Protein AF-A0A0A9GXF5-F1 (afdb_monomer)

pLDDT: mean 78.78, std 16.88, range [37.16, 97.0]

InterPro domains:
  IPR011990 Tetratricopeptide-like helical domain superfamily [G3DSA:1.25.40.10] (24-173)

Secondary structure (DSSP, 8-state):
---GGGS-S-----GGG--S-EEEETTEEEE-HHHHHHHHHHHHHTT-HHHHHHHHHHHHHTT-TT--HHHHHHHHHHTT-HHHHHHHHHHHHHTT----HHHHHHHHHHHHHTT-HHHHHHHHHHHHHHHHH-TT----S--SHHHHHHHHTS-------HHHHHHHHHHHH--HHHHHHHHHHHHHHHHHHTT-HHHHHHHHHHHHHTTPPP-HHHHHHHHH-

Organism: Arundo donax (NCBI:txid35708)

Sequence (225 aa):
MFDPGKVDRGFVLDTKSQFGLVVLTDRNLLHTEKALAKLIIGCVKARNMHTLSIFFIKLCKEDLNGISPLEVIDVCIQMGWLHAAHDILDDLESAGMPVSISSYISLLRAYEKQSKTEEFNGLLQQIQKIASTMDDIHTNSSFTINNIANIVTDERSLNNSTLVAALVEEIGHYNPGDHLTLEFNNSILFFSKAKMMEDALCTCKRMGEQNIRLTSHTFGHILCG

Nearest PDB structures (foldseek):
  4ozs-assembly1_A  TM=4.330E-01  e=8.000E-04  synthetic construct
  8rdj-assembly1_G  TM=3.417E-01  e=2.328E-02  Sinapis alba
  8w9z-assembly1_E  TM=3.698E-01  e=3.462E-02  Nicotiana tabacum
  7a8p-assembly1_A  TM=4.662E-01  e=6.137E-01  Homo sapiens
  4boc-assembly1_A-2  TM=4.192E-01  e=4.558E-01  Homo sapiens

Solvent-accessible surface area (backbone atoms only — not comparable to full-atom values): 13218 Å² total; per-residue (Å²): 135,90,63,80,87,73,59,65,92,71,77,70,75,66,73,87,74,60,86,60,36,63,46,83,53,99,94,40,84,40,78,29,51,54,35,53,25,52,51,51,51,50,25,62,76,68,72,38,39,65,64,54,35,52,50,44,55,48,33,64,73,67,70,52,83,85,76,59,68,64,59,54,34,54,46,26,46,74,71,65,38,50,68,55,27,48,50,36,51,53,50,36,52,75,68,71,46,93,72,61,69,66,58,57,52,54,50,42,46,50,26,55,79,67,70,35,63,68,63,30,53,52,52,53,52,50,52,53,52,55,61,72,69,45,89,81,62,76,79,73,78,65,86,43,72,72,43,53,61,59,52,65,70,63,81,73,77,80,74,90,44,71,49,55,56,30,34,59,54,48,57,75,68,62,52,69,67,60,54,52,51,49,51,49,41,52,52,27,34,51,25,16,62,68,70,36,53,68,62,20,51,52,45,53,50,52,36,47,75,69,74,40,78,86,47,75,66,46,56,47,23,67,76,72,60

Radius of gyration: 22.33 Å; Cα contacts (8 Å, |Δi|>4): 179; chains: 1; bounding box: 54×45×57 Å

Structure (mmCIF, N/CA/C/O backbone):
data_AF-A0A0A9GXF5-F1
#
_entry.id   AF-A0A0A9GXF5-F1
#
loop_
_atom_site.group_PDB
_atom_site.id
_atom_site.type_symbol
_atom_site.label_atom_id
_atom_site.label_alt_id
_atom_site.label_comp_id
_atom_site.label_asym_id
_atom_site.label_entity_id
_atom_site.label_seq_id
_atom_site.pdbx_PDB_ins_code
_atom_site.Cartn_x
_atom_site.Cartn_y
_atom_site.Cartn_z
_atom_site.occupancy
_atom_site.B_iso_or_equiv
_atom_site.auth_seq_id
_atom_site.auth_comp_id
_atom_site.auth_asym_id
_atom_site.auth_atom_id
_atom_site.pdbx_PDB_model_num
ATOM 1 N N . MET A 1 1 ? 28.321 7.653 -24.485 1.00 37.16 1 MET A N 1
ATOM 2 C CA . MET A 1 1 ? 28.481 8.595 -23.359 1.00 37.16 1 MET A CA 1
ATOM 3 C C . MET A 1 1 ? 27.392 9.647 -23.496 1.00 37.16 1 MET A C 1
ATOM 5 O O . MET A 1 1 ? 27.427 10.404 -24.457 1.00 37.16 1 MET A O 1
ATOM 9 N N . PHE A 1 2 ? 26.362 9.585 -22.648 1.00 37.94 2 PHE A N 1
ATOM 10 C CA . PHE A 1 2 ? 25.262 10.557 -22.644 1.00 37.94 2 PHE A CA 1
ATOM 11 C C . PHE A 1 2 ? 25.796 11.902 -22.135 1.00 37.94 2 PHE A C 1
ATOM 13 O O . PHE A 1 2 ? 26.448 11.935 -21.096 1.00 37.94 2 PHE A O 1
ATOM 20 N N . ASP A 1 3 ? 25.555 12.977 -22.885 1.00 40.22 3 ASP A N 1
ATOM 21 C CA . ASP A 1 3 ? 25.924 14.354 -22.537 1.00 40.22 3 ASP A CA 1
ATOM 22 C C . ASP A 1 3 ? 24.674 15.066 -21.986 1.00 40.22 3 ASP A C 1
ATOM 24 O O . ASP A 1 3 ? 23.785 15.422 -22.768 1.00 40.22 3 ASP A O 1
ATOM 28 N N . PRO A 1 4 ? 24.558 15.255 -20.657 1.00 46.78 4 PRO A N 1
ATOM 29 C CA . PRO A 1 4 ? 23.378 15.858 -20.038 1.00 46.78 4 PRO A CA 1
ATOM 30 C C . PRO A 1 4 ? 23.170 17.325 -20.442 1.00 46.78 4 PRO A C 1
ATOM 32 O O . PRO A 1 4 ? 22.071 17.847 -20.280 1.00 46.78 4 PRO A O 1
ATOM 35 N N . GLY A 1 5 ? 24.199 17.994 -20.978 1.00 48.78 5 GLY A N 1
ATOM 36 C CA . GLY A 1 5 ? 24.136 19.391 -21.415 1.00 48.78 5 GLY A CA 1
ATOM 37 C C . GLY A 1 5 ? 23.487 19.596 -22.786 1.00 48.78 5 GLY A C 1
ATOM 38 O O . GLY A 1 5 ? 23.215 20.734 -23.162 1.00 48.78 5 GLY A O 1
ATOM 39 N N . LYS A 1 6 ? 23.227 18.512 -23.531 1.00 46.94 6 LYS A N 1
ATOM 40 C CA . LYS A 1 6 ? 22.592 18.534 -24.864 1.00 46.94 6 LYS A CA 1
ATOM 41 C C . LYS A 1 6 ? 21.131 18.105 -24.860 1.00 46.94 6 LYS A C 1
ATOM 43 O O . LYS A 1 6 ? 20.525 17.981 -25.922 1.00 46.94 6 LYS A O 1
ATOM 48 N N . VAL A 1 7 ? 20.570 17.860 -23.682 1.00 48.34 7 VAL A N 1
ATOM 49 C CA . VAL A 1 7 ? 19.156 17.541 -23.552 1.00 48.34 7 VAL A CA 1
ATOM 50 C C . VAL A 1 7 ? 18.386 18.851 -23.651 1.00 48.34 7 VAL A C 1
ATOM 52 O O . VAL A 1 7 ? 18.544 19.737 -22.811 1.00 48.34 7 VAL A O 1
ATOM 55 N N . ASP A 1 8 ? 17.624 18.995 -24.734 1.00 41.72 8 ASP A N 1
ATOM 56 C CA . ASP A 1 8 ? 16.787 20.162 -24.980 1.00 41.72 8 ASP A CA 1
ATOM 57 C C . ASP A 1 8 ? 15.915 20.429 -23.743 1.00 41.72 8 ASP A C 1
ATOM 59 O O . ASP A 1 8 ? 15.223 19.539 -23.243 1.00 41.72 8 ASP A O 1
ATOM 63 N N . ARG A 1 9 ? 15.973 21.656 -23.211 1.00 45.03 9 ARG A N 1
ATOM 64 C CA . ARG A 1 9 ? 15.181 22.065 -22.036 1.00 45.03 9 ARG A CA 1
ATOM 65 C C . ARG A 1 9 ? 13.677 22.064 -22.325 1.00 45.03 9 ARG A C 1
ATOM 67 O O . ARG A 1 9 ? 12.885 22.245 -21.405 1.00 45.03 9 ARG A O 1
ATOM 74 N N . GLY A 1 10 ? 13.288 21.833 -23.576 1.00 40.16 10 GLY A N 1
ATOM 75 C CA . GLY A 1 10 ? 11.950 21.427 -23.969 1.00 40.16 10 GLY A CA 1
ATOM 76 C C . GLY A 1 10 ? 11.823 19.909 -24.088 1.00 40.16 10 GLY A C 1
ATOM 77 O O . GLY A 1 10 ? 11.640 19.403 -25.191 1.00 40.16 10 GLY A O 1
ATOM 78 N N . PHE A 1 11 ? 11.813 19.172 -22.972 1.00 42.22 11 PHE A N 1
ATOM 79 C CA . PHE A 1 11 ? 11.055 17.916 -22.961 1.00 42.22 11 PHE A CA 1
ATOM 80 C C . PHE A 1 11 ? 9.574 18.282 -23.100 1.00 42.22 11 PHE A C 1
ATOM 82 O O . PHE A 1 11 ? 8.846 18.431 -22.120 1.00 42.22 11 PHE A O 1
ATOM 89 N N . VAL A 1 12 ? 9.129 18.482 -24.338 1.00 46.25 12 VAL A N 1
ATOM 90 C CA . VAL A 1 12 ? 7.710 18.462 -24.665 1.00 46.25 12 VAL A CA 1
ATOM 91 C C . VAL A 1 12 ? 7.300 17.006 -24.512 1.00 46.25 12 VAL A C 1
ATOM 93 O O . VAL A 1 12 ? 7.627 16.172 -25.354 1.00 46.25 12 VAL A O 1
ATOM 96 N N . LEU A 1 13 ? 6.668 16.680 -23.383 1.00 46.53 13 LEU A N 1
ATOM 97 C CA . LEU A 1 13 ? 6.011 15.392 -23.195 1.00 46.53 13 LEU A CA 1
ATOM 98 C C . LEU A 1 13 ? 5.070 15.192 -24.385 1.00 46.53 13 LEU A C 1
ATOM 100 O O . LEU A 1 13 ? 4.110 15.947 -24.538 1.00 46.53 13 LEU A O 1
ATOM 104 N N . ASP A 1 14 ? 5.366 14.215 -25.243 1.00 42.50 14 ASP A N 1
ATOM 105 C CA . ASP A 1 14 ? 4.450 13.806 -26.301 1.00 42.50 14 ASP A CA 1
ATOM 106 C C . ASP A 1 14 ? 3.167 13.304 -25.630 1.00 42.50 14 ASP A C 1
ATOM 108 O O . ASP A 1 14 ? 3.104 12.213 -25.057 1.00 42.50 14 ASP A O 1
ATOM 112 N N . THR A 1 15 ? 2.139 14.149 -25.637 1.00 47.97 15 THR A N 1
ATOM 113 C CA . THR A 1 15 ? 0.858 13.907 -24.971 1.00 47.97 15 THR A CA 1
ATOM 114 C C . THR A 1 15 ? 0.068 12.768 -25.617 1.00 47.97 15 THR A C 1
ATOM 116 O O . THR A 1 15 ? -0.964 12.365 -25.087 1.00 47.97 15 THR A O 1
ATOM 119 N N . LYS A 1 16 ? 0.542 12.203 -26.735 1.00 41.47 16 LYS A N 1
ATOM 120 C CA . LYS A 1 16 ? -0.121 11.091 -27.426 1.00 41.47 16 LYS A CA 1
ATOM 121 C C . LYS A 1 16 ? 0.162 9.714 -26.832 1.00 41.47 16 LYS A C 1
ATOM 123 O O . LYS A 1 16 ? -0.616 8.801 -27.087 1.00 41.47 16 LYS A O 1
ATOM 128 N N . SER A 1 17 ? 1.190 9.565 -25.996 1.00 46.88 17 SER A N 1
ATOM 129 C CA . SER A 1 17 ? 1.393 8.364 -25.169 1.00 46.88 17 SER A CA 1
ATOM 130 C C . SER A 1 17 ? 1.171 8.693 -23.690 1.00 46.88 17 SER A C 1
ATOM 132 O O . SER A 1 17 ? 2.012 8.429 -22.830 1.00 46.88 17 SER A O 1
ATOM 134 N N . GLN A 1 18 ? 0.044 9.332 -23.377 1.00 52.16 18 GLN A N 1
ATOM 135 C CA . GLN A 1 18 ? -0.331 9.639 -22.002 1.00 52.16 18 GLN A CA 1
ATOM 136 C C . GLN A 1 18 ? -0.718 8.351 -21.269 1.00 52.16 18 GLN A C 1
ATOM 138 O O . GLN A 1 18 ? -1.815 7.832 -21.438 1.00 52.16 18 GLN A O 1
ATOM 143 N N . PHE A 1 19 ? 0.127 7.899 -20.338 1.00 60.44 19 PHE A N 1
ATOM 144 C CA . PHE A 1 19 ? -0.271 6.926 -19.309 1.00 60.44 19 PHE A CA 1
ATOM 145 C C . PHE A 1 19 ? -1.427 7.433 -18.416 1.00 60.44 19 PHE A C 1
ATOM 147 O O . PHE A 1 19 ? -1.878 6.713 -17.525 1.00 60.44 19 PHE A O 1
ATOM 154 N N . GLY A 1 20 ? -1.894 8.672 -18.633 1.00 76.19 20 GLY A N 1
ATOM 155 C CA . GLY A 1 20 ? -3.025 9.280 -17.939 1.00 76.19 20 GLY A CA 1
ATOM 156 C C . GLY A 1 20 ? -2.768 9.491 -16.455 1.00 76.19 20 GLY A C 1
ATOM 157 O O . GLY A 1 20 ? -3.718 9.581 -15.699 1.00 76.19 20 GLY A O 1
ATOM 158 N N . LEU A 1 21 ? -1.499 9.502 -16.031 1.00 84.25 21 LEU A N 1
ATOM 159 C CA . LEU A 1 21 ? -1.123 9.550 -14.617 1.00 84.25 21 LEU A CA 1
ATOM 160 C C . LEU A 1 21 ? -1.100 10.974 -14.068 1.00 84.25 21 LEU A C 1
ATOM 162 O O . LEU A 1 21 ? -1.226 11.178 -12.864 1.00 84.25 21 LEU A O 1
ATOM 166 N N . VAL A 1 22 ? -0.935 11.958 -14.942 1.00 82.94 22 VAL A N 1
ATOM 167 C CA . VAL A 1 22 ? -0.637 13.326 -14.554 1.00 82.94 22 VAL A CA 1
ATOM 168 C C . VAL A 1 22 ? -1.329 14.294 -15.508 1.00 82.94 22 VAL A C 1
ATOM 170 O O . VAL A 1 22 ? -1.359 14.051 -16.716 1.00 82.94 22 VAL A O 1
ATOM 173 N N . VAL A 1 23 ? -1.866 15.387 -14.970 1.00 82.12 23 VAL A N 1
ATOM 174 C CA . VAL A 1 23 ? -2.527 16.466 -15.713 1.00 82.12 23 VAL A CA 1
ATOM 175 C C . VAL A 1 23 ? -1.773 17.773 -15.481 1.00 82.12 23 VAL A C 1
ATOM 177 O O . VAL A 1 23 ? -1.319 18.059 -14.374 1.00 82.12 23 VAL A O 1
ATOM 180 N N . LEU A 1 24 ? -1.614 18.556 -16.548 1.00 80.06 24 LEU A N 1
ATOM 181 C CA . LEU A 1 24 ? -1.029 19.891 -16.490 1.00 80.06 24 LEU A CA 1
ATOM 182 C C . LEU A 1 24 ? -2.151 20.921 -16.319 1.00 80.06 24 LEU A C 1
ATOM 184 O O . LEU A 1 24 ? -2.952 21.103 -17.235 1.00 80.06 24 LEU A O 1
ATOM 188 N N . THR A 1 25 ? -2.170 21.618 -15.185 1.00 75.44 25 THR A N 1
ATOM 189 C CA . THR A 1 25 ? -3.149 22.675 -14.884 1.00 75.44 25 THR A CA 1
ATOM 190 C C . THR A 1 25 ? -2.406 23.922 -14.426 1.00 75.44 25 THR A C 1
ATOM 192 O O . THR A 1 25 ? -1.592 23.838 -13.514 1.00 75.44 25 THR A O 1
ATOM 195 N N . ASP A 1 26 ? -2.643 25.073 -15.063 1.00 69.62 26 ASP A N 1
ATOM 196 C CA . ASP A 1 26 ? -2.090 26.381 -14.665 1.00 69.62 26 ASP A CA 1
ATOM 197 C C . ASP A 1 26 ? -0.586 26.374 -14.317 1.00 69.62 26 ASP A C 1
ATOM 199 O O . ASP A 1 26 ? -0.142 26.992 -13.353 1.00 69.62 26 ASP A O 1
ATOM 203 N N . ARG A 1 27 ? 0.214 25.686 -15.150 1.00 70.00 27 ARG A N 1
ATOM 204 C CA . ARG A 1 27 ? 1.677 25.480 -15.015 1.00 70.00 27 ARG A CA 1
ATOM 205 C C . ARG A 1 27 ? 2.122 24.515 -13.909 1.00 70.00 27 ARG A C 1
ATOM 207 O O . ARG A 1 27 ? 3.324 24.306 -13.765 1.00 70.00 27 ARG A O 1
ATOM 214 N N . ASN A 1 28 ? 1.192 23.884 -13.202 1.00 68.75 28 ASN A N 1
ATOM 215 C CA . ASN A 1 28 ? 1.468 22.848 -12.215 1.00 68.75 28 ASN A CA 1
ATOM 216 C C . ASN A 1 28 ? 1.150 21.456 -12.754 1.00 68.75 28 ASN A C 1
ATOM 218 O O . ASN A 1 28 ? 0.240 21.253 -13.559 1.00 68.75 28 ASN A O 1
ATOM 222 N N . LEU A 1 29 ? 1.934 20.494 -12.284 1.00 75.31 29 LEU A N 1
ATOM 223 C CA . LEU A 1 29 ? 1.833 19.097 -12.650 1.00 75.31 29 LEU A CA 1
ATOM 224 C C . LEU A 1 29 ? 1.111 18.349 -11.518 1.00 75.31 29 LEU A C 1
ATOM 226 O O . LEU A 1 29 ? 1.684 18.164 -10.446 1.00 75.31 29 LEU A O 1
ATOM 230 N N . LEU A 1 30 ? -0.145 17.958 -11.736 1.00 78.56 30 LEU A N 1
ATOM 231 C CA . LEU A 1 30 ? -0.990 17.310 -10.727 1.00 78.56 30 LEU A CA 1
ATOM 232 C C . LEU A 1 30 ? -1.167 15.826 -11.038 1.00 78.56 30 LEU A C 1
ATOM 234 O O . LEU A 1 30 ? -1.320 15.440 -12.195 1.00 78.56 30 LEU A O 1
ATOM 238 N N . HIS A 1 31 ? -1.161 14.989 -10.005 1.00 84.44 31 HIS A N 1
ATOM 239 C CA . HIS A 1 31 ? -1.475 13.573 -10.161 1.00 84.44 31 HIS A CA 1
ATOM 240 C C . HIS A 1 31 ? -2.963 13.387 -10.492 1.00 84.44 31 HIS A C 1
ATOM 242 O O . HIS A 1 31 ? -3.806 14.229 -10.195 1.00 84.44 31 HIS A O 1
ATOM 248 N N . THR A 1 32 ? -3.276 12.263 -11.122 1.00 87.69 32 THR A N 1
ATOM 249 C CA . THR A 1 32 ? -4.654 11.824 -11.373 1.00 87.69 32 THR A CA 1
ATOM 250 C C . THR A 1 32 ? -5.083 10.784 -10.350 1.00 87.69 32 THR A C 1
ATOM 252 O O . THR A 1 32 ? -4.246 10.091 -9.770 1.00 87.69 32 THR A O 1
ATOM 255 N N . GLU A 1 33 ? -6.392 10.581 -10.230 1.00 87.62 33 GLU A N 1
ATOM 256 C CA . GLU A 1 33 ? -6.972 9.458 -9.482 1.00 87.62 33 GLU A CA 1
ATOM 257 C C . GLU A 1 33 ? -6.432 8.110 -9.961 1.00 87.62 33 GLU A C 1
ATOM 259 O O . GLU A 1 33 ? -6.135 7.227 -9.166 1.00 87.62 33 GLU A O 1
ATOM 264 N N . LYS A 1 34 ? -6.202 7.976 -11.271 1.00 88.75 34 LYS A N 1
ATOM 265 C CA . LYS A 1 34 ? -5.571 6.803 -11.882 1.00 88.75 34 LYS A CA 1
ATOM 266 C C . LYS A 1 34 ? -4.161 6.557 -11.343 1.00 88.75 34 LYS A C 1
ATOM 268 O O . LYS A 1 34 ? -3.790 5.417 -11.068 1.00 88.75 34 LYS A O 1
ATOM 273 N N . ALA A 1 35 ? -3.356 7.610 -11.194 1.00 88.19 35 ALA A N 1
ATOM 274 C CA . ALA A 1 35 ? -2.017 7.489 -10.624 1.00 88.19 35 ALA A CA 1
ATOM 275 C C . ALA A 1 35 ? -2.055 7.101 -9.150 1.00 88.19 35 ALA A C 1
ATOM 277 O O . ALA A 1 35 ? -1.313 6.205 -8.743 1.00 88.19 35 ALA A O 1
ATOM 278 N N . LEU A 1 36 ? -2.937 7.733 -8.376 1.00 88.94 36 LEU A N 1
ATOM 279 C CA . LEU A 1 36 ? -3.103 7.415 -6.966 1.00 88.94 36 LEU A CA 1
ATOM 280 C C . LEU A 1 36 ? -3.610 5.977 -6.773 1.00 88.94 36 LEU A C 1
ATOM 282 O O . LEU A 1 36 ? -3.032 5.226 -5.992 1.00 88.94 36 LEU A O 1
ATOM 286 N N . ALA A 1 37 ? -4.598 5.548 -7.559 1.00 91.19 37 ALA A N 1
ATOM 287 C CA . ALA A 1 37 ? -5.115 4.184 -7.560 1.00 91.19 37 ALA A CA 1
ATOM 288 C C . ALA A 1 37 ? -4.016 3.152 -7.857 1.00 91.19 37 ALA A C 1
ATOM 290 O O . ALA A 1 37 ? -3.846 2.195 -7.102 1.00 91.19 37 ALA A O 1
ATOM 291 N N . LYS A 1 38 ? -3.214 3.366 -8.909 1.00 89.44 38 LYS A N 1
ATOM 292 C CA . LYS A 1 38 ? -2.082 2.483 -9.238 1.00 89.44 38 LYS A CA 1
ATOM 293 C C . LYS A 1 38 ? -1.044 2.409 -8.123 1.00 89.44 38 LYS A C 1
ATOM 295 O O . LYS A 1 38 ? -0.535 1.322 -7.851 1.00 89.44 38 LYS A O 1
ATOM 300 N N . LEU A 1 39 ? -0.734 3.541 -7.489 1.00 89.12 39 LEU A N 1
ATOM 301 C CA . LEU A 1 39 ? 0.191 3.597 -6.359 1.00 89.12 39 LEU A CA 1
ATOM 302 C C . LEU A 1 39 ? -0.340 2.772 -5.176 1.00 89.12 39 LEU A C 1
ATOM 304 O O . LEU A 1 39 ? 0.370 1.897 -4.682 1.00 89.12 39 LEU A O 1
ATOM 308 N N . ILE A 1 40 ? -1.597 2.994 -4.778 1.00 91.56 40 ILE A N 1
ATOM 309 C CA . ILE A 1 40 ? -2.243 2.266 -3.676 1.00 91.56 40 ILE A CA 1
ATOM 310 C C . ILE A 1 40 ? -2.279 0.764 -3.979 1.00 91.56 40 ILE A C 1
ATOM 312 O O . ILE A 1 40 ? -1.840 -0.034 -3.153 1.00 91.56 40 ILE A O 1
ATOM 316 N N . ILE A 1 41 ? -2.737 0.362 -5.171 1.00 90.75 41 ILE A N 1
ATOM 317 C CA . ILE A 1 41 ? -2.792 -1.053 -5.575 1.00 90.75 41 ILE A CA 1
ATOM 318 C C . ILE A 1 41 ? -1.398 -1.676 -5.520 1.00 90.75 41 ILE A C 1
ATOM 320 O O . ILE A 1 41 ? -1.246 -2.770 -4.979 1.00 90.75 41 ILE A O 1
ATOM 324 N N . GLY A 1 42 ? -0.378 -0.988 -6.041 1.00 86.69 42 GLY A N 1
ATOM 325 C CA . GLY A 1 42 ? 1.006 -1.451 -5.984 1.00 86.69 42 GLY A CA 1
ATOM 326 C C . GLY A 1 42 ? 1.466 -1.725 -4.551 1.00 86.69 42 GLY A C 1
ATOM 327 O O . GLY A 1 42 ? 1.939 -2.823 -4.264 1.00 86.69 42 GLY A O 1
ATOM 328 N N . CYS A 1 43 ? 1.257 -0.772 -3.639 1.00 89.81 43 CYS A N 1
ATOM 329 C CA . CYS A 1 43 ? 1.620 -0.908 -2.225 1.00 89.81 43 CYS A CA 1
ATOM 330 C C . CYS A 1 43 ? 0.850 -2.029 -1.517 1.00 89.81 43 CYS A C 1
ATOM 332 O O . CYS A 1 43 ? 1.457 -2.831 -0.805 1.00 89.81 43 CYS A O 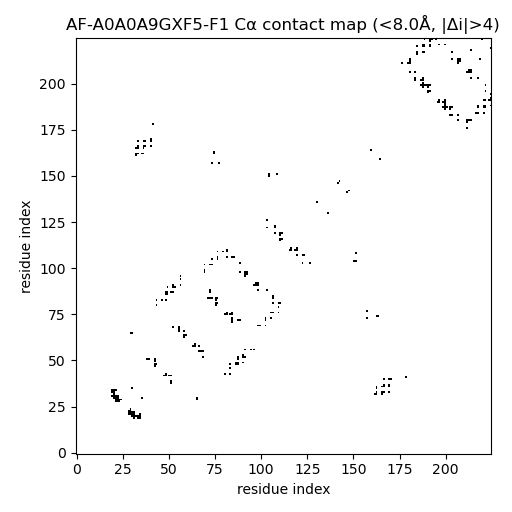1
ATOM 334 N N . VAL A 1 44 ? -0.459 -2.144 -1.761 1.00 90.50 44 VAL A N 1
ATOM 335 C CA . VAL A 1 44 ? -1.301 -3.212 -1.197 1.00 90.50 44 VAL A CA 1
ATOM 336 C C . VAL A 1 44 ? -0.823 -4.585 -1.669 1.00 90.50 44 VAL A C 1
ATOM 338 O O . VAL A 1 44 ? -0.692 -5.512 -0.868 1.00 90.50 44 VAL A O 1
ATOM 341 N N . LYS A 1 45 ? -0.525 -4.734 -2.964 1.00 86.75 45 LYS A N 1
ATOM 342 C CA . LYS A 1 45 ? -0.072 -6.008 -3.544 1.00 86.75 45 LYS A CA 1
ATOM 343 C C . LYS A 1 45 ? 1.333 -6.385 -3.083 1.00 86.75 45 LYS A C 1
ATOM 345 O O . LYS A 1 45 ? 1.568 -7.559 -2.807 1.00 86.75 45 LYS A O 1
ATOM 350 N N . ALA A 1 46 ? 2.214 -5.400 -2.922 1.00 83.44 46 ALA A N 1
ATOM 351 C CA . ALA A 1 46 ? 3.548 -5.581 -2.356 1.00 83.44 46 ALA A CA 1
ATOM 352 C C . ALA A 1 46 ? 3.547 -5.764 -0.825 1.00 83.44 46 ALA A C 1
ATOM 354 O O . ALA A 1 46 ? 4.601 -6.024 -0.250 1.00 83.44 46 ALA A O 1
ATOM 355 N N . ARG A 1 47 ? 2.389 -5.618 -0.153 1.00 85.38 47 ARG A N 1
ATOM 356 C CA . ARG A 1 47 ? 2.265 -5.580 1.319 1.00 85.38 47 ARG A CA 1
ATOM 357 C C . ARG A 1 47 ? 3.228 -4.576 1.962 1.00 85.38 47 ARG A C 1
ATOM 359 O O . ARG A 1 47 ? 3.841 -4.850 2.988 1.00 85.38 47 ARG A O 1
ATOM 366 N N . ASN A 1 48 ? 3.376 -3.419 1.325 1.00 85.12 48 ASN A N 1
ATOM 367 C CA . ASN A 1 48 ? 4.298 -2.365 1.732 1.00 85.12 48 ASN A CA 1
ATOM 368 C C . ASN A 1 48 ? 3.544 -1.036 1.842 1.00 85.12 48 ASN A C 1
ATOM 370 O O . ASN A 1 48 ? 3.788 -0.087 1.090 1.00 85.12 48 ASN A O 1
ATOM 374 N N . MET A 1 49 ? 2.588 -0.995 2.773 1.00 88.19 49 MET A N 1
ATOM 375 C CA . MET A 1 49 ? 1.837 0.226 3.074 1.00 88.19 49 MET A CA 1
ATOM 376 C C . MET A 1 49 ? 2.719 1.274 3.746 1.00 88.19 49 MET A C 1
ATOM 378 O O . MET A 1 49 ? 2.519 2.454 3.505 1.00 88.19 49 MET A O 1
ATOM 382 N N . HIS A 1 50 ? 3.784 0.861 4.433 1.00 89.44 50 HIS A N 1
ATOM 383 C CA . HIS A 1 50 ? 4.762 1.773 5.021 1.00 89.44 50 HIS A CA 1
ATOM 384 C C . HIS A 1 50 ? 5.359 2.771 4.016 1.00 89.44 50 HIS A C 1
ATOM 386 O O . HIS A 1 50 ? 5.476 3.965 4.295 1.00 89.44 50 HIS A O 1
ATOM 392 N N . THR A 1 51 ? 5.678 2.315 2.798 1.00 88.56 51 THR A N 1
ATOM 393 C CA . THR A 1 51 ? 6.151 3.211 1.726 1.00 88.56 51 THR A CA 1
ATOM 394 C C . THR A 1 51 ? 5.098 4.260 1.361 1.00 88.56 51 THR A C 1
ATOM 396 O O . THR A 1 51 ? 5.432 5.426 1.139 1.00 88.56 51 THR A O 1
ATOM 399 N N . LEU A 1 52 ? 3.828 3.856 1.320 1.00 89.88 52 LEU A N 1
ATOM 400 C CA . LEU A 1 52 ? 2.707 4.742 1.028 1.00 89.88 52 LEU A CA 1
ATOM 401 C C . LEU A 1 52 ? 2.479 5.748 2.168 1.00 89.88 52 LEU A C 1
ATOM 403 O O . LEU A 1 52 ? 2.320 6.941 1.913 1.00 89.88 52 LEU A O 1
ATOM 407 N N . SER A 1 53 ? 2.539 5.290 3.417 1.00 91.50 53 SER A N 1
ATOM 408 C CA . SER A 1 53 ? 2.416 6.130 4.606 1.00 91.50 53 SER A CA 1
ATOM 409 C C . SER A 1 53 ? 3.519 7.186 4.664 1.00 91.50 53 SER A C 1
ATOM 411 O O . SER A 1 53 ? 3.219 8.366 4.829 1.00 91.50 53 SER A O 1
ATOM 413 N N . ILE A 1 54 ? 4.788 6.807 4.444 1.00 89.38 54 ILE A N 1
ATOM 414 C CA . ILE A 1 54 ? 5.916 7.757 4.382 1.00 89.38 54 ILE A CA 1
ATOM 415 C C . ILE A 1 54 ? 5.672 8.818 3.311 1.00 89.38 54 ILE A C 1
ATOM 417 O O . ILE A 1 54 ? 5.925 10.003 3.546 1.00 89.38 54 ILE A O 1
ATOM 421 N N . PHE A 1 55 ? 5.192 8.403 2.138 1.00 87.69 55 PHE A N 1
ATOM 422 C CA . PHE A 1 55 ? 4.878 9.325 1.055 1.00 87.69 55 PHE A CA 1
ATOM 423 C C . PHE A 1 55 ? 3.826 10.356 1.488 1.00 87.69 55 PHE A C 1
ATOM 425 O O . PHE A 1 55 ? 4.054 11.555 1.325 1.00 87.69 55 PHE A O 1
ATOM 432 N N . PHE A 1 56 ? 2.736 9.926 2.126 1.00 85.00 56 PHE A N 1
ATOM 433 C CA . PHE A 1 56 ? 1.709 10.838 2.637 1.00 85.00 56 PHE A CA 1
ATOM 434 C C . PHE A 1 56 ? 2.191 11.737 3.770 1.00 85.00 56 PHE A C 1
ATOM 436 O O . PHE A 1 56 ? 1.945 12.939 3.734 1.00 85.00 56 PHE A O 1
ATOM 443 N N . ILE A 1 57 ? 2.929 11.192 4.737 1.00 86.75 57 ILE A N 1
ATOM 444 C CA . ILE A 1 57 ? 3.522 11.973 5.830 1.00 86.75 57 ILE A CA 1
ATOM 445 C C . ILE A 1 57 ? 4.401 13.086 5.257 1.00 86.75 57 ILE A C 1
ATOM 447 O O . ILE A 1 57 ? 4.349 14.223 5.726 1.00 86.75 57 ILE A O 1
ATOM 451 N N . LYS A 1 58 ? 5.195 12.776 4.226 1.00 86.88 58 LYS A N 1
ATOM 452 C CA . LYS A 1 58 ? 6.045 13.758 3.555 1.00 86.88 58 LYS A CA 1
ATOM 453 C C . LYS A 1 58 ? 5.220 14.832 2.846 1.00 86.88 58 LYS A C 1
ATOM 455 O O . LYS A 1 58 ? 5.497 16.009 3.050 1.00 86.88 58 LYS A O 1
ATOM 460 N N . LEU A 1 59 ? 4.194 14.446 2.082 1.00 81.31 59 LEU A N 1
ATOM 461 C CA . LEU A 1 59 ? 3.306 15.404 1.412 1.00 81.31 59 LEU A CA 1
ATOM 462 C C . LEU A 1 59 ? 2.627 16.352 2.407 1.00 81.31 59 LEU A C 1
ATOM 464 O O . LEU A 1 59 ? 2.619 17.560 2.184 1.00 81.31 59 LEU A O 1
ATOM 468 N N . CYS A 1 60 ? 2.115 15.822 3.522 1.00 77.88 60 CYS A N 1
ATOM 469 C CA . CYS A 1 60 ? 1.481 16.632 4.559 1.00 77.88 60 CYS A CA 1
ATOM 470 C C . CYS A 1 60 ? 2.466 17.585 5.246 1.00 77.88 60 CYS A C 1
ATOM 472 O O . CYS A 1 60 ? 2.094 18.707 5.559 1.00 77.88 60 CYS A O 1
ATOM 474 N N . LYS A 1 61 ? 3.715 17.164 5.485 1.00 80.62 61 LYS A N 1
ATOM 475 C CA . LYS A 1 61 ? 4.746 18.020 6.103 1.00 80.62 61 LYS A CA 1
ATOM 476 C C . LYS A 1 61 ? 5.264 19.115 5.173 1.00 80.62 61 LYS A C 1
ATOM 478 O O . LYS A 1 61 ? 5.748 20.132 5.656 1.00 80.62 61 LYS A O 1
ATOM 483 N N . GLU A 1 62 ? 5.209 18.891 3.864 1.00 79.75 62 GLU A N 1
ATOM 484 C CA . GLU A 1 62 ? 5.672 19.837 2.843 1.00 79.75 62 GLU A CA 1
ATOM 485 C C . GLU A 1 62 ? 4.542 20.761 2.335 1.00 79.75 62 GLU A C 1
ATOM 487 O O . GLU A 1 62 ? 4.753 21.488 1.366 1.00 79.75 62 GLU A O 1
ATOM 492 N N . ASP A 1 63 ? 3.354 20.737 2.966 1.00 69.69 63 ASP A N 1
ATOM 493 C CA . ASP A 1 63 ? 2.133 21.454 2.544 1.00 69.69 63 ASP A CA 1
ATOM 494 C C . ASP A 1 63 ? 1.787 21.241 1.055 1.00 69.69 63 ASP A C 1
ATOM 496 O O . ASP A 1 63 ? 1.197 22.090 0.376 1.00 69.69 63 ASP A O 1
ATOM 500 N N . LEU A 1 64 ? 2.153 20.072 0.521 1.00 69.06 64 LEU A N 1
ATOM 501 C CA . LEU A 1 64 ? 1.876 19.702 -0.858 1.00 69.06 64 LEU A CA 1
ATOM 502 C C . LEU A 1 64 ? 0.418 19.250 -0.954 1.00 69.06 64 LEU A C 1
ATOM 504 O O . LEU A 1 64 ? 0.077 18.090 -0.725 1.00 69.06 64 LEU A O 1
ATOM 508 N N . ASN A 1 65 ? -0.453 20.205 -1.284 1.00 62.25 65 ASN A N 1
ATOM 509 C CA . ASN A 1 65 ? -1.875 19.970 -1.517 1.00 62.25 65 ASN A CA 1
ATOM 510 C C . ASN A 1 65 ? -2.082 18.865 -2.562 1.00 62.25 65 ASN A C 1
ATOM 512 O O . ASN A 1 65 ? -1.611 18.978 -3.696 1.00 62.25 65 ASN A O 1
ATOM 516 N N . GLY A 1 66 ? -2.855 17.835 -2.213 1.00 64.62 66 GLY A N 1
ATOM 517 C CA . GLY A 1 66 ? -3.412 16.956 -3.236 1.00 64.62 66 GLY A CA 1
ATOM 518 C C . GLY A 1 66 ? -3.947 15.610 -2.774 1.00 64.62 66 GLY A C 1
ATOM 519 O O . GLY A 1 66 ? -4.850 15.108 -3.426 1.00 64.62 66 GLY A O 1
ATOM 520 N N . ILE A 1 67 ? -3.431 15.021 -1.688 1.00 69.00 67 ILE A N 1
ATOM 521 C CA . ILE A 1 67 ? -3.873 13.687 -1.250 1.00 69.00 67 ILE A CA 1
ATOM 522 C C . ILE A 1 67 ? -4.105 13.687 0.252 1.00 69.00 67 ILE A C 1
ATOM 524 O O . ILE A 1 67 ? -3.182 13.921 1.029 1.00 69.00 67 ILE A O 1
ATOM 528 N N . SER A 1 68 ? -5.342 13.411 0.657 1.00 80.00 68 SER A N 1
ATOM 529 C CA . SER A 1 68 ? -5.682 13.239 2.063 1.00 80.00 68 SER A CA 1
ATOM 530 C C . SER A 1 68 ? -5.364 11.801 2.493 1.00 80.00 68 SER A C 1
ATOM 532 O O . SER A 1 68 ? -5.963 10.871 1.950 1.00 80.00 68 SER A O 1
ATOM 534 N N . PRO A 1 69 ? -4.488 11.576 3.494 1.00 83.12 69 PRO A N 1
ATOM 535 C CA . PRO A 1 69 ? -4.252 10.234 4.032 1.00 83.12 69 PRO A CA 1
ATOM 536 C C . PRO A 1 69 ? -5.552 9.584 4.536 1.00 83.12 69 PRO A C 1
ATOM 538 O O . PRO A 1 69 ? -5.727 8.373 4.437 1.00 83.12 69 PRO A O 1
ATOM 541 N N . LEU A 1 70 ? -6.491 10.408 5.021 1.00 83.75 70 LEU A N 1
ATOM 542 C CA . LEU A 1 70 ? -7.817 9.988 5.484 1.00 83.75 70 LEU A CA 1
ATOM 543 C C . LEU A 1 70 ? -8.656 9.390 4.351 1.00 83.75 70 LEU A C 1
ATOM 545 O O . LEU A 1 70 ? -9.298 8.366 4.552 1.00 83.75 70 LEU A O 1
ATOM 549 N N . GLU A 1 71 ? -8.618 9.994 3.159 1.00 85.31 71 GLU A N 1
ATOM 550 C CA . GLU A 1 71 ? -9.336 9.470 1.993 1.00 85.31 71 GLU A CA 1
ATOM 551 C C . GLU A 1 71 ? -8.804 8.086 1.613 1.00 85.31 71 GLU A C 1
ATOM 553 O O . GLU A 1 71 ? -9.577 7.174 1.336 1.00 85.31 71 GLU A O 1
ATOM 558 N N . VAL A 1 72 ? -7.487 7.885 1.685 1.00 88.69 72 VAL A N 1
ATOM 559 C CA . VAL A 1 72 ? -6.880 6.586 1.379 1.00 88.69 72 VAL A CA 1
ATOM 560 C C . VAL A 1 72 ? -7.222 5.530 2.431 1.00 88.69 72 VAL A C 1
ATOM 562 O O . VAL A 1 72 ? -7.482 4.385 2.059 1.00 88.69 72 VAL A O 1
ATOM 565 N N . ILE A 1 73 ? -7.290 5.895 3.716 1.00 90.62 73 ILE A N 1
ATOM 566 C CA . ILE A 1 73 ? -7.765 5.001 4.786 1.00 90.62 73 ILE A CA 1
ATOM 567 C C . ILE A 1 73 ? -9.218 4.584 4.531 1.00 90.62 73 ILE A C 1
ATOM 569 O O . ILE A 1 73 ? -9.512 3.387 4.508 1.00 90.62 73 ILE A O 1
ATOM 573 N N . ASP A 1 74 ? -10.111 5.549 4.294 1.00 88.19 74 ASP A N 1
ATOM 574 C CA . ASP A 1 74 ? -11.539 5.293 4.064 1.00 88.19 74 ASP A CA 1
ATOM 575 C C . ASP A 1 74 ? -11.753 4.387 2.846 1.00 88.19 74 ASP A C 1
ATOM 577 O O . ASP A 1 74 ? -12.537 3.435 2.885 1.00 88.19 74 ASP A O 1
ATOM 581 N N . VAL A 1 75 ? -10.993 4.623 1.779 1.00 89.56 75 VAL A N 1
ATOM 582 C CA . VAL A 1 75 ? -11.038 3.806 0.570 1.00 89.56 75 VAL A CA 1
ATOM 583 C C . VAL A 1 75 ? -10.442 2.412 0.796 1.00 89.56 75 VAL A C 1
ATOM 585 O O . VAL A 1 75 ? -11.014 1.429 0.332 1.00 89.56 75 VAL A O 1
ATOM 588 N N . CYS A 1 76 ? -9.356 2.264 1.560 1.00 92.06 76 CYS A N 1
ATOM 589 C CA . CYS A 1 76 ? -8.848 0.936 1.930 1.00 92.06 76 CYS A CA 1
ATOM 590 C C . CYS A 1 76 ? -9.889 0.139 2.732 1.00 92.06 76 CYS A C 1
ATOM 592 O O . CYS A 1 76 ? -10.075 -1.054 2.476 1.00 92.06 76 CYS A O 1
ATOM 594 N N . ILE A 1 77 ? -10.616 0.795 3.643 1.00 91.75 77 ILE A N 1
ATOM 595 C CA . ILE A 1 77 ? -11.738 0.191 4.375 1.00 91.75 77 ILE A CA 1
ATOM 596 C C . ILE A 1 77 ? -12.852 -0.225 3.402 1.00 91.75 77 ILE A C 1
ATOM 598 O O . ILE A 1 77 ? -13.325 -1.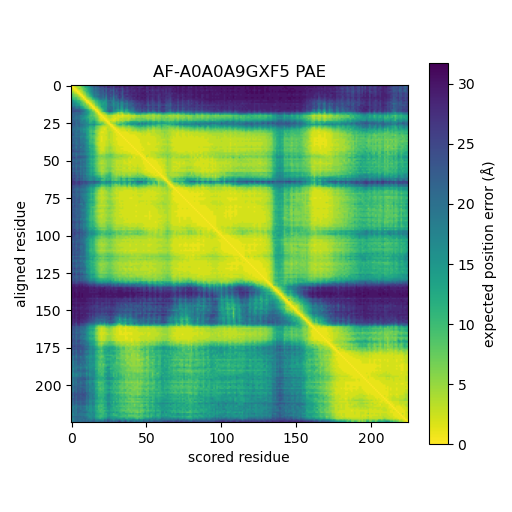361 3.482 1.00 91.75 77 ILE A O 1
ATOM 602 N N . GLN A 1 78 ? -13.219 0.638 2.444 1.00 89.25 78 GLN A N 1
ATOM 603 C CA . GLN A 1 78 ? -14.224 0.343 1.409 1.00 89.25 78 GLN A CA 1
ATOM 604 C C . GLN A 1 78 ? -13.879 -0.898 0.589 1.00 89.25 78 GLN A C 1
ATOM 606 O O . GLN A 1 78 ? -14.742 -1.727 0.307 1.00 89.25 78 GLN A O 1
ATOM 611 N N . MET A 1 79 ? -12.607 -1.024 0.219 1.00 89.69 79 MET A N 1
ATOM 612 C CA . MET A 1 79 ? -12.092 -2.133 -0.580 1.00 89.69 79 MET A CA 1
ATOM 613 C C . MET A 1 79 ? -11.882 -3.413 0.246 1.00 89.69 79 MET A C 1
ATOM 615 O O . MET A 1 79 ? -11.469 -4.439 -0.297 1.00 89.69 79 MET A O 1
ATOM 619 N N . GLY A 1 80 ? -12.154 -3.374 1.556 1.00 91.81 80 GLY A N 1
ATOM 620 C CA . GLY A 1 80 ? -11.955 -4.494 2.475 1.00 91.81 80 GLY A CA 1
ATOM 621 C C . GLY A 1 80 ? -10.487 -4.762 2.818 1.00 91.81 80 GLY A C 1
ATOM 622 O O . GLY A 1 80 ? -10.175 -5.791 3.418 1.00 91.81 80 GLY A O 1
ATOM 623 N N . TRP A 1 81 ? -9.574 -3.854 2.473 1.00 94.19 81 TRP A N 1
ATOM 624 C CA . TRP A 1 81 ? -8.141 -3.946 2.761 1.00 94.19 81 TRP A CA 1
ATOM 625 C C . TRP A 1 81 ? -7.839 -3.468 4.186 1.00 94.19 81 TRP A C 1
ATOM 627 O O . TRP A 1 81 ? -7.077 -2.528 4.398 1.00 94.19 81 TRP A O 1
ATOM 637 N N . LEU A 1 82 ? -8.452 -4.121 5.178 1.00 94.69 82 LEU A N 1
ATOM 638 C CA . LEU A 1 82 ? -8.474 -3.634 6.563 1.00 94.69 82 LEU A CA 1
ATOM 639 C C . LEU A 1 82 ? -7.088 -3.561 7.208 1.00 94.69 82 LEU A C 1
ATOM 641 O O . LEU A 1 82 ? -6.786 -2.582 7.877 1.00 94.69 82 LEU A O 1
ATOM 645 N N . HIS A 1 83 ? -6.226 -4.550 6.952 1.00 93.81 83 HIS A N 1
ATOM 646 C CA . HIS A 1 83 ? -4.839 -4.511 7.432 1.00 93.81 83 HIS A CA 1
ATOM 647 C C . HIS A 1 83 ? -4.088 -3.317 6.842 1.00 93.81 83 HIS A C 1
ATOM 649 O O . HIS A 1 83 ? -3.371 -2.626 7.544 1.00 93.81 83 HIS A O 1
ATOM 655 N N . ALA A 1 84 ? -4.329 -3.021 5.566 1.00 94.12 84 ALA A N 1
ATOM 656 C CA . ALA A 1 84 ? -3.675 -1.922 4.879 1.00 94.12 84 ALA A CA 1
ATOM 657 C C . ALA A 1 84 ? -4.123 -0.554 5.432 1.00 94.12 84 ALA A C 1
ATOM 659 O O . ALA A 1 84 ? -3.313 0.356 5.574 1.00 94.12 84 ALA A O 1
ATOM 660 N N . ALA A 1 85 ? -5.409 -0.425 5.783 1.00 94.44 85 ALA A N 1
ATOM 661 C CA . ALA A 1 85 ? -5.938 0.742 6.485 1.00 94.44 85 ALA A CA 1
ATOM 662 C C . ALA A 1 85 ? -5.350 0.884 7.900 1.00 94.44 85 ALA A C 1
ATOM 664 O O . ALA A 1 85 ? -5.033 1.996 8.314 1.00 94.44 85 ALA A O 1
ATOM 665 N N . HIS A 1 86 ? -5.190 -0.231 8.619 1.00 94.88 86 HIS A N 1
ATOM 666 C CA . HIS A 1 86 ? -4.583 -0.263 9.951 1.00 94.88 86 HIS A CA 1
ATOM 667 C C . HIS A 1 86 ? -3.111 0.166 9.910 1.00 94.88 86 HIS A C 1
ATOM 669 O O . HIS A 1 86 ? -2.738 1.070 10.646 1.00 94.88 86 HIS A O 1
ATOM 675 N N . ASP A 1 87 ? -2.320 -0.385 8.981 1.00 94.56 87 ASP A N 1
ATOM 676 C CA . ASP A 1 87 ? -0.904 -0.038 8.804 1.00 94.56 87 ASP A CA 1
ATOM 677 C C . ASP A 1 87 ? -0.718 1.474 8.571 1.00 94.56 87 ASP A C 1
ATOM 679 O O . ASP A 1 87 ? 0.155 2.099 9.170 1.00 94.56 87 ASP A O 1
ATOM 683 N N . ILE A 1 88 ? -1.567 2.089 7.734 1.00 93.69 88 ILE A N 1
ATOM 684 C CA . ILE A 1 88 ? -1.512 3.539 7.493 1.00 93.69 88 ILE A CA 1
ATOM 685 C C . ILE A 1 88 ? -1.847 4.323 8.769 1.00 93.69 88 ILE A C 1
ATOM 687 O O . ILE A 1 88 ? -1.184 5.322 9.052 1.00 93.69 88 ILE A O 1
ATOM 691 N N . LEU A 1 89 ? -2.870 3.912 9.528 1.00 92.62 89 LEU A N 1
ATOM 692 C CA . LEU A 1 89 ? -3.231 4.575 10.787 1.00 92.62 89 LEU A CA 1
ATOM 693 C C . LEU A 1 89 ? -2.069 4.538 11.786 1.00 92.62 89 LEU A C 1
ATOM 695 O O . LEU A 1 89 ? -1.714 5.587 12.325 1.00 92.62 89 LEU A O 1
ATOM 699 N N . ASP A 1 90 ? -1.446 3.373 11.959 1.00 93.00 90 ASP A N 1
ATOM 700 C CA . ASP A 1 90 ? -0.323 3.172 12.879 1.00 93.00 90 ASP A CA 1
ATOM 701 C C . ASP A 1 90 ? 0.909 3.989 12.470 1.00 93.00 90 ASP A C 1
ATOM 703 O O . ASP A 1 90 ? 1.559 4.611 13.317 1.00 93.00 90 ASP A O 1
ATOM 707 N N . ASP A 1 91 ? 1.227 4.040 11.172 1.00 93.44 91 ASP A N 1
ATOM 708 C CA . ASP A 1 91 ? 2.335 4.848 10.655 1.00 93.44 91 ASP A CA 1
ATOM 709 C C . ASP A 1 91 ? 2.083 6.355 10.846 1.00 93.44 91 ASP A C 1
ATOM 711 O O . ASP A 1 91 ? 3.000 7.101 11.208 1.00 93.44 91 ASP A O 1
ATOM 715 N N . LEU A 1 92 ? 0.850 6.823 10.613 1.00 90.00 92 LEU A N 1
ATOM 716 C CA . LEU A 1 92 ? 0.469 8.222 10.830 1.00 90.00 92 LEU A CA 1
ATOM 717 C C . LEU A 1 92 ? 0.530 8.593 12.317 1.00 90.00 92 LEU A C 1
ATOM 719 O O . LEU A 1 92 ? 1.098 9.637 12.651 1.00 90.00 92 LEU A O 1
ATOM 723 N N . GLU A 1 93 ? 0.001 7.742 13.201 1.00 89.06 93 GLU A N 1
ATOM 724 C CA . GLU A 1 93 ? 0.083 7.918 14.656 1.00 89.06 93 GLU A CA 1
ATOM 725 C C . GLU A 1 93 ? 1.547 7.975 15.113 1.00 89.06 93 GLU A C 1
ATOM 727 O O . GLU A 1 93 ? 1.955 8.920 15.790 1.00 89.06 93 GLU A O 1
ATOM 732 N N . SER A 1 94 ? 2.367 7.018 14.668 1.00 90.56 94 SER A N 1
ATOM 733 C CA . SER A 1 94 ? 3.798 6.940 14.993 1.00 90.56 94 SER A CA 1
ATOM 734 C C . SER A 1 94 ? 4.582 8.160 14.508 1.00 90.56 94 SER A C 1
ATOM 736 O O . SER A 1 94 ? 5.573 8.561 15.122 1.00 90.56 94 SER A O 1
ATOM 738 N N . ALA A 1 95 ? 4.138 8.782 13.415 1.00 89.38 95 ALA A N 1
ATOM 739 C CA . ALA A 1 95 ? 4.711 10.013 12.885 1.00 89.38 95 ALA A CA 1
ATOM 740 C C . ALA A 1 95 ? 4.204 11.291 13.580 1.00 89.38 95 ALA A C 1
ATOM 742 O O . ALA A 1 95 ? 4.636 12.387 13.200 1.00 89.38 95 ALA A O 1
ATOM 743 N N . GLY A 1 96 ? 3.315 11.170 14.572 1.00 86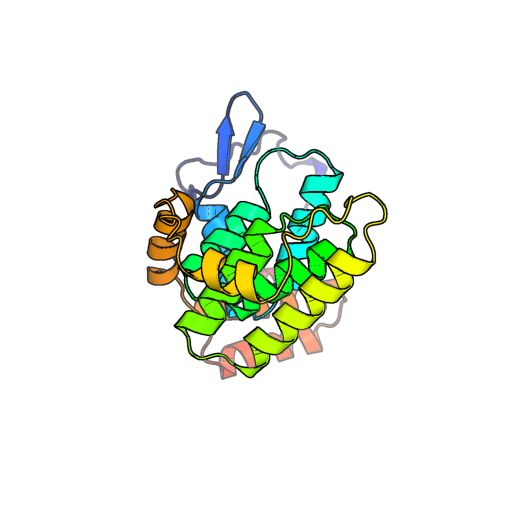.44 96 GLY A N 1
ATOM 744 C CA . GLY A 1 96 ? 2.696 12.289 15.284 1.00 86.44 96 GLY A CA 1
ATOM 745 C C . GLY A 1 96 ? 1.706 13.080 14.428 1.00 86.44 96 GLY A C 1
ATOM 746 O O . GLY A 1 96 ? 1.442 14.247 14.720 1.00 86.44 96 GLY A O 1
ATOM 747 N N . MET A 1 97 ? 1.195 12.487 13.346 1.00 84.12 97 MET A N 1
ATOM 748 C CA . MET A 1 97 ? 0.216 13.140 12.483 1.00 84.12 97 MET A CA 1
ATOM 749 C C . MET A 1 97 ? -1.163 13.121 13.155 1.00 84.12 97 MET A C 1
ATOM 751 O O . MET A 1 97 ? -1.541 12.111 13.750 1.00 84.12 97 MET A O 1
ATOM 755 N N . PRO A 1 98 ? -1.956 14.203 13.055 1.00 76.69 98 PRO A N 1
ATOM 756 C CA . PRO A 1 98 ? -3.311 14.200 13.581 1.00 76.69 98 PRO A CA 1
ATOM 757 C C . PRO A 1 98 ? -4.180 13.234 12.768 1.00 76.69 98 PRO A C 1
ATOM 759 O O . PRO A 1 98 ? -4.433 13.447 11.582 1.00 76.69 98 PRO A O 1
ATOM 762 N N . VAL A 1 99 ? -4.658 12.177 13.421 1.00 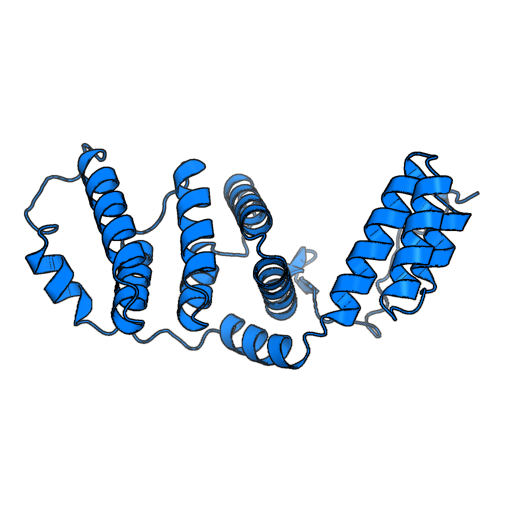79.94 99 VAL A N 1
ATOM 763 C CA . VAL A 1 99 ? -5.576 11.196 12.837 1.00 79.94 99 VAL A CA 1
ATOM 764 C C . VAL A 1 99 ? -6.957 11.376 13.454 1.00 79.94 99 VAL A C 1
ATOM 766 O O . VAL A 1 99 ? -7.104 11.525 14.667 1.00 79.94 99 VAL A O 1
ATOM 769 N N . SER A 1 100 ? -7.995 11.372 12.617 1.00 76.56 100 SER A N 1
ATOM 770 C CA . SER A 1 100 ? -9.363 11.541 13.099 1.00 76.56 100 SER A CA 1
ATOM 771 C C . SER A 1 100 ? -9.834 10.303 13.871 1.00 76.56 100 SER A C 1
ATOM 773 O O . SER A 1 100 ? -9.690 9.174 13.402 1.00 76.56 100 SER A O 1
ATOM 775 N N . ILE A 1 101 ? -10.482 10.509 15.021 1.00 77.62 101 ILE A N 1
ATOM 776 C CA . ILE A 1 101 ? -11.129 9.425 15.785 1.00 77.62 101 ILE A CA 1
ATOM 777 C C . ILE A 1 101 ? -12.165 8.690 14.916 1.00 77.62 101 ILE A C 1
ATOM 779 O O . ILE A 1 101 ? -12.349 7.480 15.045 1.00 77.62 101 ILE A O 1
ATOM 783 N N . SER A 1 102 ? -12.805 9.394 13.976 1.00 77.44 102 SER A N 1
ATOM 784 C CA . SER A 1 102 ? -13.722 8.779 13.015 1.00 77.44 102 SER A CA 1
ATOM 785 C C . SER A 1 102 ? -13.070 7.696 12.155 1.00 77.44 102 SER A C 1
ATOM 787 O O . SER A 1 102 ? -13.732 6.704 11.869 1.00 77.44 102 SER A O 1
ATOM 789 N N . SER A 1 103 ? -11.795 7.831 11.779 1.00 83.00 103 SER A N 1
ATOM 790 C CA . SER A 1 103 ? -11.095 6.818 10.973 1.00 83.00 103 SER A CA 1
ATOM 791 C C . SER A 1 103 ? -10.887 5.518 11.756 1.00 83.00 103 SER A C 1
ATOM 793 O O . SER A 1 103 ? -11.159 4.436 11.237 1.00 83.00 103 SER A O 1
ATOM 795 N N . TYR A 1 104 ? -10.511 5.624 13.034 1.00 86.75 104 TYR A N 1
ATOM 796 C CA . TYR A 1 104 ? -10.407 4.479 13.942 1.00 86.75 104 TYR A CA 1
ATOM 797 C C . TYR A 1 104 ? -11.750 3.762 14.127 1.00 86.75 104 TYR A C 1
ATOM 799 O O . TYR A 1 104 ? -11.828 2.538 14.041 1.00 86.75 104 TYR A O 1
ATOM 807 N N . ILE A 1 105 ? -12.827 4.527 14.328 1.00 84.00 105 ILE A N 1
ATOM 808 C CA . ILE A 1 105 ? -14.188 3.989 14.453 1.00 84.00 105 ILE A CA 1
ATOM 809 C C . ILE A 1 105 ? -14.611 3.253 13.174 1.00 84.00 105 ILE A C 1
ATOM 811 O O . ILE A 1 105 ? -15.148 2.148 13.256 1.00 84.00 105 ILE A O 1
ATOM 815 N N . SER A 1 106 ? -14.373 3.841 11.997 1.00 85.75 106 SER A N 1
ATOM 816 C CA . SER A 1 106 ? -14.700 3.216 10.710 1.00 85.75 106 SER A CA 1
ATOM 817 C C . SER A 1 106 ? -13.987 1.875 10.534 1.00 85.75 106 SER A C 1
ATOM 819 O O . SER A 1 106 ? -14.616 0.898 10.122 1.00 85.75 106 SER A O 1
ATOM 821 N N . LEU A 1 107 ? -12.701 1.799 10.892 1.00 91.31 107 LEU A N 1
ATOM 822 C CA . LEU A 1 107 ? -11.931 0.560 10.809 1.00 91.31 107 LEU A CA 1
ATOM 823 C C . LEU A 1 107 ? -12.423 -0.493 11.814 1.00 91.31 107 LEU A C 1
ATOM 825 O O . LEU A 1 107 ? -12.585 -1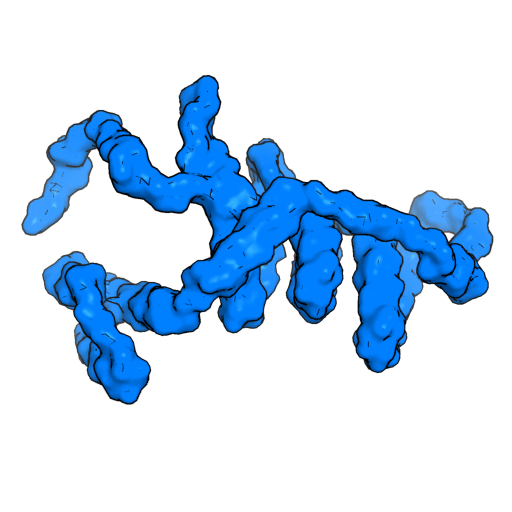.658 11.455 1.00 91.31 107 LEU A O 1
ATOM 829 N N . LEU A 1 108 ? -12.731 -0.082 13.045 1.00 90.00 108 LEU A N 1
ATOM 830 C CA . LEU A 1 108 ? -13.253 -0.962 14.093 1.00 90.00 108 LEU A CA 1
ATOM 831 C C . LEU A 1 108 ? -14.583 -1.609 13.675 1.00 90.00 108 LEU A C 1
ATOM 833 O O . LEU A 1 108 ? -14.739 -2.827 13.777 1.00 90.00 108 LEU A O 1
ATOM 837 N N . ARG A 1 109 ? -15.495 -0.825 13.085 1.00 85.88 109 ARG A N 1
ATOM 838 C CA . ARG A 1 109 ? -16.740 -1.344 12.486 1.00 85.88 109 ARG A CA 1
ATOM 839 C C . ARG A 1 109 ? -16.468 -2.324 11.348 1.00 85.88 109 ARG A C 1
ATOM 841 O O . ARG A 1 109 ? -17.183 -3.311 11.196 1.00 85.88 109 ARG A O 1
ATOM 848 N N . ALA A 1 110 ? -15.466 -2.054 10.518 1.00 89.62 110 ALA A N 1
ATOM 849 C CA . ALA A 1 110 ? -15.133 -2.930 9.403 1.00 89.62 110 ALA A CA 1
ATOM 850 C C . ALA A 1 110 ? -14.583 -4.284 9.882 1.00 89.62 110 ALA A C 1
ATOM 852 O O . ALA A 1 110 ? -14.968 -5.320 9.337 1.00 89.62 110 ALA A O 1
ATOM 853 N N . TYR A 1 111 ? -13.760 -4.293 10.935 1.00 92.50 111 TYR A N 1
ATOM 854 C CA . TYR A 1 111 ? -13.309 -5.530 11.576 1.00 92.50 111 TYR A CA 1
ATOM 855 C C . TYR A 1 111 ? -14.469 -6.321 12.183 1.00 92.50 111 TYR A C 1
ATOM 857 O O . TYR A 1 111 ? -14.557 -7.530 11.967 1.00 92.50 111 TYR A O 1
ATOM 865 N N . GLU A 1 112 ? -15.400 -5.653 12.863 1.00 88.50 112 GLU A N 1
ATOM 866 C CA . GLU A 1 112 ? -16.607 -6.292 13.397 1.00 88.50 112 GLU A CA 1
ATOM 867 C C . GLU A 1 112 ? -17.466 -6.913 12.285 1.00 88.50 112 GLU A C 1
ATOM 869 O O . GLU A 1 112 ? -17.789 -8.101 12.346 1.00 88.50 112 GLU A O 1
ATOM 874 N N . LYS A 1 113 ? -17.753 -6.155 11.214 1.00 87.75 113 LYS A N 1
ATOM 875 C CA . LYS A 1 113 ? -18.502 -6.642 10.040 1.00 87.75 113 LYS A CA 1
ATOM 876 C C . LYS A 1 113 ? -17.838 -7.864 9.389 1.00 87.75 113 LYS A C 1
ATOM 878 O O . LYS A 1 113 ? -18.540 -8.726 8.866 1.00 87.75 113 LYS A O 1
ATOM 883 N N . GLN A 1 114 ? -16.507 -7.968 9.433 1.00 90.25 114 GLN A N 1
ATOM 884 C CA . GLN A 1 114 ? -15.750 -9.116 8.914 1.00 90.25 114 GLN A CA 1
ATOM 885 C C . GLN A 1 114 ? -15.460 -10.207 9.964 1.00 90.25 114 GLN A C 1
ATOM 887 O O . GLN A 1 114 ? -14.715 -11.143 9.673 1.00 90.25 114 GLN A O 1
ATOM 892 N N . SER A 1 115 ? -16.043 -10.123 11.168 1.00 89.06 115 SER A N 1
ATOM 893 C CA . SER A 1 115 ? -15.819 -11.075 12.274 1.00 89.06 115 SER A CA 1
ATOM 894 C C . SER A 1 115 ? -14.336 -11.244 12.657 1.00 89.06 115 SER A C 1
ATOM 896 O O . SER A 1 115 ? -13.880 -12.335 12.997 1.00 89.06 115 SER A O 1
ATOM 898 N N . LYS A 1 116 ? -13.568 -10.153 12.590 1.00 91.31 116 LYS A N 1
ATOM 899 C CA . LYS A 1 116 ? -12.138 -10.074 12.922 1.00 91.31 116 LYS A CA 1
ATOM 900 C C . LYS A 1 116 ? -11.936 -9.686 14.386 1.00 91.31 116 LYS A C 1
ATOM 902 O O . LYS A 1 116 ? -11.596 -8.551 14.706 1.00 91.31 116 LYS A O 1
ATOM 907 N N . THR A 1 117 ? -12.249 -10.614 15.290 1.00 88.62 117 THR A N 1
ATOM 908 C CA . THR A 1 117 ? -12.336 -10.343 16.737 1.00 88.62 117 THR A CA 1
ATOM 909 C C . THR A 1 117 ? -10.996 -9.972 17.376 1.00 88.62 117 THR A C 1
ATOM 911 O O . THR A 1 117 ? -10.968 -9.134 18.275 1.00 88.62 117 THR A O 1
ATOM 914 N N . GLU A 1 118 ? -9.888 -10.574 16.940 1.00 92.69 118 GLU A N 1
ATOM 915 C CA . GLU A 1 118 ? -8.560 -10.264 17.486 1.00 92.69 118 GLU A CA 1
ATOM 916 C C . GLU A 1 118 ? -8.135 -8.844 17.105 1.00 92.69 118 GLU A C 1
ATOM 918 O O . GLU A 1 118 ? -7.788 -8.044 17.976 1.00 92.69 118 GLU A O 1
ATOM 923 N N . GLU A 1 119 ? -8.255 -8.501 15.823 1.00 93.31 119 GLU A N 1
ATOM 924 C CA . GLU A 1 119 ? -7.927 -7.182 15.287 1.00 93.31 119 GLU A CA 1
ATOM 925 C C . GLU A 1 119 ? -8.845 -6.095 15.863 1.00 93.31 119 GLU A C 1
ATOM 927 O O . GLU A 1 119 ? -8.375 -5.020 16.236 1.00 93.31 119 GLU A O 1
ATOM 932 N N . PHE A 1 120 ? -10.139 -6.395 16.021 1.00 90.00 120 PHE A N 1
ATOM 933 C CA . PHE A 1 120 ? -11.101 -5.521 16.694 1.00 90.00 120 PHE A CA 1
ATOM 934 C C . PHE A 1 120 ? -10.664 -5.192 18.126 1.00 90.00 120 PHE A C 1
ATOM 936 O O . PHE A 1 120 ? -10.633 -4.024 18.515 1.00 90.00 120 PHE A O 1
ATOM 943 N N . ASN A 1 121 ? -10.317 -6.214 18.915 1.00 87.75 121 ASN A N 1
ATOM 944 C CA . ASN A 1 121 ? -9.927 -6.027 20.311 1.00 87.75 121 ASN A CA 1
ATOM 945 C C . ASN A 1 121 ? -8.604 -5.263 20.433 1.00 87.75 121 ASN A C 1
ATOM 947 O O . ASN A 1 121 ? -8.484 -4.404 21.308 1.00 87.75 121 ASN A O 1
ATOM 951 N N . GLY A 1 122 ? -7.636 -5.543 19.554 1.00 91.25 122 GLY A N 1
ATOM 952 C CA . GLY A 1 122 ? -6.369 -4.810 19.498 1.00 91.25 122 GLY A CA 1
ATOM 953 C C . GLY A 1 122 ? -6.578 -3.325 19.202 1.00 91.25 122 GLY A C 1
ATOM 954 O O . GLY A 1 122 ? -6.117 -2.472 19.962 1.00 91.25 122 GLY A O 1
ATOM 955 N N . LEU A 1 123 ? -7.365 -3.016 18.168 1.00 90.81 123 LEU A N 1
ATOM 956 C CA . LEU A 1 123 ? -7.687 -1.638 17.794 1.00 90.81 123 LEU A CA 1
ATOM 957 C C . LEU A 1 123 ? -8.471 -0.910 18.897 1.00 90.81 123 LEU A C 1
ATOM 959 O O . LEU A 1 123 ? -8.210 0.255 19.193 1.00 90.81 123 LEU A O 1
ATOM 963 N N . LEU A 1 124 ? -9.409 -1.592 19.560 1.00 86.81 124 LEU A N 1
ATOM 964 C CA . LEU A 1 124 ? -10.158 -1.018 20.680 1.00 86.81 124 LEU A CA 1
ATOM 965 C C . LEU A 1 124 ? -9.231 -0.607 21.835 1.00 86.81 124 LEU A C 1
ATOM 967 O O . LEU A 1 124 ? -9.400 0.474 22.402 1.00 86.81 124 LEU A O 1
ATOM 971 N N . GLN A 1 125 ? -8.243 -1.440 22.169 1.00 87.56 125 GLN A N 1
ATOM 972 C CA . GLN A 1 125 ? -7.248 -1.126 23.199 1.00 87.56 125 GLN A CA 1
ATOM 973 C C . GLN A 1 125 ? -6.363 0.063 22.801 1.00 87.56 125 GLN A C 1
ATOM 975 O O . GLN A 1 125 ? -6.080 0.923 23.638 1.00 87.56 125 GLN A O 1
ATOM 980 N N . GLN A 1 126 ? -5.963 0.151 21.530 1.00 87.56 126 GLN A N 1
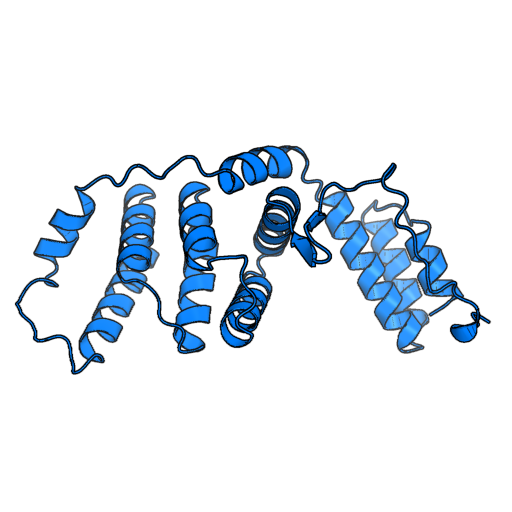ATOM 981 C CA . GLN A 1 126 ? -5.200 1.286 21.003 1.00 87.56 126 GLN A CA 1
ATOM 982 C C . GLN A 1 126 ? -5.980 2.597 21.142 1.00 87.56 126 GLN A C 1
ATOM 984 O O . GLN A 1 126 ? -5.468 3.554 21.722 1.00 87.56 126 GLN A O 1
ATOM 989 N N . ILE A 1 127 ? -7.250 2.624 20.724 1.00 83.06 127 ILE A N 1
ATOM 990 C CA . ILE A 1 127 ? -8.107 3.814 20.850 1.00 83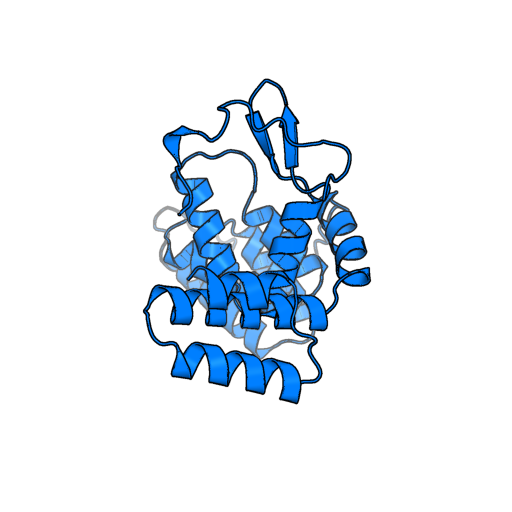.06 127 ILE A CA 1
ATOM 991 C C . ILE A 1 127 ? -8.242 4.243 22.321 1.00 83.06 127 ILE A C 1
ATOM 993 O O . ILE A 1 127 ? -8.157 5.432 22.631 1.00 83.06 127 ILE A O 1
ATOM 997 N N . GLN A 1 128 ? -8.418 3.288 23.242 1.00 80.50 128 GLN A N 1
ATOM 998 C CA . GLN A 1 128 ? -8.496 3.572 24.681 1.00 80.50 128 GLN A CA 1
ATOM 999 C C . GLN A 1 128 ? -7.204 4.200 25.216 1.00 80.50 128 GLN A C 1
ATOM 1001 O O . GLN A 1 128 ? -7.256 5.149 26.002 1.00 80.50 128 GLN A O 1
ATOM 1006 N N . LYS A 1 129 ? -6.046 3.709 24.765 1.00 82.69 129 LYS A N 1
ATOM 1007 C CA . LYS A 1 129 ? -4.741 4.264 25.131 1.00 82.69 129 LYS A CA 1
ATOM 1008 C C . LYS A 1 129 ? -4.589 5.700 24.626 1.00 82.69 129 LYS A C 1
ATOM 1010 O O . LYS A 1 129 ? -4.248 6.569 25.425 1.00 82.69 129 LYS A O 1
ATOM 1015 N N . ILE A 1 130 ? -4.917 5.964 23.361 1.00 77.19 130 ILE A N 1
ATOM 1016 C CA . ILE A 1 130 ? -4.867 7.313 22.771 1.00 77.19 130 ILE A CA 1
ATOM 1017 C C . ILE A 1 130 ? -5.763 8.277 23.562 1.00 77.19 130 ILE A C 1
ATOM 1019 O O . ILE A 1 130 ? -5.319 9.353 23.968 1.00 77.19 130 ILE A O 1
ATOM 1023 N N . ALA A 1 131 ? -7.001 7.864 23.858 1.00 72.19 131 ALA A N 1
ATOM 1024 C CA . ALA A 1 131 ? -7.956 8.672 24.616 1.00 72.19 131 ALA A CA 1
ATOM 1025 C C . ALA A 1 131 ? -7.468 9.000 26.038 1.00 72.19 131 ALA A C 1
ATOM 1027 O O . ALA A 1 131 ? -7.752 10.079 26.546 1.00 72.19 131 ALA A O 1
ATOM 1028 N N . SER A 1 132 ? -6.709 8.098 26.670 1.00 69.88 132 SER A N 1
ATOM 1029 C CA . SER A 1 132 ? -6.142 8.320 28.007 1.00 69.88 132 SER A CA 1
ATOM 1030 C C . SER A 1 132 ? -4.944 9.277 28.039 1.00 69.88 132 SER A C 1
ATOM 1032 O O . SER A 1 132 ? -4.609 9.787 29.102 1.00 69.88 132 SER A O 1
ATOM 1034 N N . THR A 1 133 ? -4.298 9.518 26.893 1.00 68.38 133 THR A N 1
ATOM 1035 C CA . THR A 1 133 ? -3.101 10.374 26.775 1.00 68.38 133 THR A CA 1
ATOM 1036 C C . THR A 1 133 ? -3.388 11.806 26.317 1.00 68.38 133 THR A C 1
ATOM 1038 O O . THR A 1 133 ? -2.484 12.637 26.326 1.00 68.38 133 THR A O 1
ATOM 1041 N N . MET A 1 134 ? -4.622 12.118 25.909 1.00 62.47 134 MET A N 1
ATOM 1042 C CA . MET A 1 134 ? -5.022 13.474 25.527 1.00 62.47 134 MET A CA 1
ATOM 1043 C C . MET A 1 134 ? -5.581 14.226 26.745 1.00 62.47 134 MET A C 1
ATOM 1045 O O . MET A 1 134 ? -6.758 14.090 27.069 1.00 62.47 134 MET A O 1
ATOM 1049 N N . ASP A 1 135 ? -4.745 15.044 27.396 1.00 47.41 135 ASP A N 1
ATOM 1050 C CA . ASP A 1 135 ? -5.094 15.829 28.601 1.00 47.41 135 ASP A CA 1
ATOM 1051 C C . ASP A 1 135 ? -6.262 16.825 28.400 1.00 47.41 135 ASP A C 1
ATOM 1053 O O . ASP A 1 135 ? -6.876 17.260 29.372 1.00 47.41 135 ASP A O 1
ATOM 1057 N N . ASP A 1 136 ? -6.600 17.173 27.154 1.00 46.53 136 ASP A N 1
ATOM 1058 C CA . ASP A 1 136 ? -7.596 18.208 26.821 1.00 46.53 136 ASP A CA 1
ATOM 1059 C C . ASP A 1 136 ? -8.995 17.653 26.495 1.00 46.53 136 ASP A C 1
ATOM 1061 O O . ASP A 1 136 ? -9.942 18.403 26.233 1.00 46.53 136 ASP A O 1
ATOM 1065 N N . ILE A 1 137 ? -9.179 16.328 26.538 1.00 47.59 137 ILE A N 1
ATOM 1066 C CA . ILE A 1 137 ? -10.526 15.761 26.508 1.00 47.59 137 ILE A CA 1
ATOM 1067 C C . ILE A 1 137 ? -11.062 15.839 27.933 1.00 47.59 137 ILE A C 1
ATOM 1069 O O . ILE A 1 137 ? -11.004 14.872 28.699 1.00 47.59 137 ILE A O 1
ATOM 1073 N N . HIS A 1 138 ? -11.638 16.998 28.275 1.00 42.12 138 HIS A N 1
ATOM 1074 C CA . HIS A 1 138 ? -12.663 17.063 29.311 1.00 42.12 138 HIS A CA 1
ATOM 1075 C C . HIS A 1 138 ? -13.584 15.873 29.093 1.00 42.12 138 HIS A C 1
ATOM 1077 O O . HIS A 1 138 ? -14.306 15.782 28.096 1.00 42.12 138 HIS A O 1
ATOM 1083 N N . THR A 1 139 ? -13.475 14.923 30.011 1.00 42.38 139 THR A N 1
ATOM 1084 C CA . THR A 1 139 ? -14.108 13.619 29.969 1.00 42.38 139 THR A CA 1
ATOM 1085 C C . THR A 1 139 ? -15.586 13.818 30.272 1.00 42.38 139 THR A C 1
ATOM 1087 O O . THR A 1 139 ? -16.110 13.385 31.292 1.00 42.38 139 THR A O 1
ATOM 1090 N N . ASN A 1 140 ? -16.296 14.490 29.371 1.00 39.75 140 ASN A N 1
ATOM 1091 C CA . ASN A 1 140 ? -17.739 14.419 29.279 1.00 39.75 140 ASN A CA 1
ATOM 1092 C C . ASN A 1 140 ? -18.069 13.042 28.703 1.00 39.75 140 ASN A C 1
ATOM 1094 O O . ASN A 1 140 ? -18.372 12.932 27.522 1.00 39.75 140 ASN A O 1
ATOM 1098 N N . SER A 1 141 ? -17.864 12.008 29.529 1.00 43.81 141 SER A N 1
ATOM 1099 C CA . SER A 1 141 ? -18.527 10.694 29.591 1.00 43.81 141 SER A CA 1
ATOM 1100 C C . SER A 1 141 ? -18.857 9.917 28.302 1.00 43.81 141 SER A C 1
ATOM 1102 O O . SER A 1 141 ? -19.506 8.874 28.383 1.00 43.81 141 SER A O 1
ATOM 1104 N N . SER A 1 142 ? -18.395 10.335 27.124 1.00 45.78 142 SER A N 1
ATOM 1105 C CA . SER A 1 142 ? -18.947 9.860 25.854 1.00 45.78 142 SER A CA 1
ATOM 1106 C C . SER A 1 142 ? -18.160 8.713 25.210 1.00 45.78 142 SER A C 1
ATOM 1108 O O . SER A 1 142 ? -18.624 8.126 24.240 1.00 45.78 142 SER A O 1
ATOM 1110 N N . PHE A 1 143 ? -17.005 8.327 25.759 1.00 51.50 143 PHE A N 1
ATOM 1111 C CA . PHE A 1 143 ? -16.158 7.257 25.208 1.00 51.50 143 PHE A CA 1
ATOM 1112 C C . PHE A 1 143 ? -16.173 5.971 26.053 1.00 51.50 143 PHE A C 1
ATOM 1114 O O . PHE A 1 143 ? -15.170 5.277 26.191 1.00 51.50 143 PHE A O 1
ATOM 1121 N N . THR A 1 144 ? -17.314 5.648 26.666 1.00 51.78 144 THR A N 1
ATOM 1122 C CA . THR A 1 144 ? -17.516 4.325 27.278 1.00 51.78 144 THR A CA 1
ATOM 1123 C C . THR A 1 144 ? -17.862 3.289 26.205 1.00 51.78 144 THR A C 1
ATOM 1125 O O . THR A 1 144 ? -18.420 3.624 25.161 1.00 51.78 144 THR A O 1
ATOM 1128 N N . ILE A 1 145 ? -17.566 2.011 26.468 1.00 47.81 145 ILE A N 1
ATOM 1129 C CA . ILE A 1 145 ? -17.861 0.865 25.580 1.00 47.81 145 ILE A CA 1
ATOM 1130 C C . ILE A 1 145 ? -19.321 0.883 25.072 1.00 47.81 145 ILE A C 1
ATOM 1132 O O . ILE A 1 145 ? -19.574 0.565 23.912 1.00 47.81 145 ILE A O 1
ATOM 1136 N N . ASN A 1 146 ? -20.271 1.349 25.896 1.00 44.41 146 ASN A N 1
ATOM 1137 C CA . ASN A 1 146 ? -21.684 1.495 25.523 1.00 44.41 146 ASN A CA 1
ATOM 1138 C C . ASN A 1 146 ? -21.933 2.521 24.404 1.00 44.41 146 ASN A C 1
ATOM 1140 O O . ASN A 1 146 ? -22.845 2.337 23.603 1.00 44.41 146 ASN A O 1
ATOM 1144 N N . ASN A 1 147 ? -21.125 3.578 24.310 1.00 52.56 147 ASN A N 1
ATOM 1145 C CA . ASN A 1 147 ? -21.229 4.539 23.215 1.00 52.56 147 ASN A CA 1
ATOM 1146 C C . ASN A 1 147 ? -20.536 4.044 21.950 1.00 52.56 147 ASN A C 1
ATOM 1148 O O . ASN A 1 147 ? -21.039 4.323 20.874 1.00 52.56 147 ASN A O 1
ATOM 1152 N N . ILE A 1 148 ? -19.470 3.243 22.045 1.00 53.91 148 ILE A N 1
ATOM 1153 C CA . ILE A 1 148 ? -18.878 2.576 20.870 1.00 53.91 148 ILE A CA 1
ATOM 1154 C C . ILE A 1 148 ? -19.897 1.612 20.244 1.00 53.91 148 ILE A C 1
ATOM 1156 O O . ILE A 1 148 ? -20.085 1.638 19.031 1.00 53.91 148 ILE A O 1
ATOM 1160 N N . ALA A 1 149 ? -20.637 0.856 21.062 1.00 51.72 149 ALA A N 1
ATOM 1161 C CA . ALA A 1 149 ? -21.727 -0.008 20.599 1.00 51.72 149 ALA A CA 1
ATOM 1162 C C . ALA A 1 149 ? -22.862 0.769 19.895 1.00 51.72 149 ALA A C 1
ATOM 1164 O O . ALA A 1 149 ? -23.394 0.301 18.893 1.00 51.72 149 ALA A O 1
ATOM 1165 N N . ASN A 1 150 ? -23.195 1.978 20.363 1.00 52.84 150 ASN A N 1
ATOM 1166 C CA . ASN A 1 150 ? -24.151 2.872 19.691 1.00 52.84 150 ASN A CA 1
ATOM 1167 C C . ASN A 1 150 ? -23.553 3.607 18.481 1.00 52.84 150 ASN A C 1
ATOM 1169 O O . ASN A 1 150 ? -24.276 4.031 17.591 1.00 52.84 150 ASN A O 1
ATOM 1173 N N . ILE A 1 151 ? -22.235 3.782 18.429 1.00 53.12 151 ILE A N 1
ATOM 1174 C CA . ILE A 1 151 ? -21.542 4.343 17.273 1.00 53.12 151 ILE A CA 1
ATOM 1175 C C . ILE A 1 151 ? -21.537 3.304 16.152 1.00 53.12 151 ILE A C 1
ATOM 1177 O O . ILE A 1 151 ? -21.759 3.673 15.012 1.00 53.12 151 ILE A O 1
ATOM 1181 N N . VAL A 1 152 ? -21.343 2.013 16.427 1.00 51.72 152 VAL A N 1
ATOM 1182 C CA . VAL A 1 152 ? -21.401 0.932 15.420 1.00 51.72 152 VAL A CA 1
ATOM 1183 C C . VAL A 1 152 ? -22.705 0.936 14.602 1.00 51.72 152 VAL A C 1
ATOM 1185 O O . VAL A 1 152 ? -22.684 0.548 13.434 1.00 51.72 152 VAL A O 1
ATOM 1188 N N . THR A 1 153 ? -23.817 1.420 15.164 1.00 51.59 153 THR A N 1
ATOM 1189 C CA . THR A 1 153 ? -25.142 1.368 14.524 1.00 51.59 153 THR A CA 1
ATOM 1190 C C . THR A 1 153 ? -25.431 2.499 13.532 1.00 51.59 153 THR A C 1
ATOM 1192 O O . THR A 1 153 ? -26.384 2.374 12.765 1.00 51.59 153 THR A O 1
ATOM 1195 N N . ASP A 1 154 ? -24.624 3.567 13.486 1.00 50.66 154 ASP A N 1
ATOM 1196 C CA . ASP A 1 154 ? -24.825 4.673 12.539 1.00 50.66 154 ASP A CA 1
ATOM 1197 C C . ASP A 1 154 ? -24.039 4.426 11.239 1.00 50.66 154 ASP A C 1
ATOM 1199 O O . ASP A 1 154 ? -22.820 4.642 11.160 1.00 50.66 154 ASP A O 1
ATOM 1203 N N . GLU A 1 155 ? -24.720 3.906 10.214 1.00 52.06 155 GLU A N 1
ATOM 1204 C CA . GLU A 1 155 ? -24.130 3.673 8.895 1.00 52.06 155 GLU A CA 1
ATOM 1205 C C . GLU A 1 155 ? -23.828 4.998 8.196 1.00 52.06 155 GLU A C 1
ATOM 1207 O O . GLU A 1 155 ? -24.671 5.602 7.535 1.00 52.06 155 GLU A O 1
ATOM 1212 N N . ARG A 1 156 ? -22.565 5.419 8.259 1.00 56.16 156 ARG A N 1
ATOM 1213 C CA . ARG A 1 156 ? -22.058 6.397 7.304 1.00 56.16 156 ARG A CA 1
ATOM 1214 C C . ARG A 1 156 ? -22.064 5.735 5.932 1.00 56.16 156 ARG A C 1
ATOM 1216 O O . ARG A 1 156 ? -21.345 4.756 5.724 1.00 56.16 156 ARG A O 1
ATOM 1223 N N . SER A 1 157 ? -22.855 6.266 4.999 1.00 53.16 157 SER A N 1
ATOM 1224 C CA . SER A 1 157 ? -22.733 5.869 3.600 1.00 53.16 157 SER A CA 1
ATOM 1225 C C . SER A 1 157 ? -21.319 6.214 3.155 1.00 53.16 157 SER A C 1
ATOM 1227 O O . SER A 1 157 ? -20.918 7.379 3.176 1.00 53.16 157 SER A O 1
ATOM 1229 N N . LEU A 1 158 ? -20.544 5.198 2.807 1.00 55.06 158 LEU A N 1
ATOM 1230 C CA . LEU A 1 158 ? -19.226 5.401 2.240 1.00 55.06 158 LEU A CA 1
ATOM 1231 C C . LEU A 1 158 ? -19.452 5.968 0.838 1.00 55.06 158 LEU A C 1
ATOM 1233 O O . LEU A 1 158 ? -20.031 5.308 -0.025 1.00 55.06 158 LEU A O 1
ATOM 1237 N N . ASN A 1 159 ? -19.137 7.249 0.666 1.00 58.56 159 ASN A N 1
ATOM 1238 C CA . ASN A 1 159 ? -19.397 7.962 -0.575 1.00 58.56 159 ASN A CA 1
ATOM 1239 C C . ASN A 1 159 ? -18.651 7.258 -1.716 1.00 58.56 159 ASN A C 1
ATOM 1241 O O . ASN A 1 159 ? -17.473 6.943 -1.578 1.00 58.56 159 ASN A O 1
ATOM 1245 N N . ASN A 1 160 ? -19.316 7.041 -2.851 1.00 62.06 160 ASN A N 1
ATOM 1246 C CA . ASN A 1 160 ? -18.664 6.561 -4.070 1.00 62.06 160 ASN A CA 1
ATOM 1247 C C . ASN A 1 160 ? -17.718 7.654 -4.590 1.00 62.06 160 ASN A C 1
ATOM 1249 O O . ASN A 1 160 ? -18.124 8.488 -5.401 1.00 62.06 160 ASN A O 1
ATOM 1253 N N . SER A 1 161 ? -16.489 7.702 -4.071 1.00 79.50 161 SER A N 1
ATOM 1254 C CA . SER A 1 161 ? -15.489 8.676 -4.499 1.00 79.50 161 SER A CA 1
ATOM 1255 C C . SER A 1 161 ? -14.943 8.326 -5.884 1.00 79.50 161 SER A C 1
ATOM 1257 O O . SER A 1 161 ? -14.983 7.174 -6.333 1.00 79.50 161 SER A O 1
ATOM 1259 N N . THR A 1 162 ? -14.417 9.335 -6.572 1.00 87.44 162 THR A N 1
ATOM 1260 C CA . THR A 1 162 ? -13.700 9.179 -7.845 1.00 87.44 162 THR A CA 1
ATOM 1261 C C . THR A 1 162 ? -12.524 8.213 -7.716 1.00 87.44 162 THR A C 1
ATOM 1263 O O . THR A 1 162 ? -12.310 7.393 -8.611 1.00 87.44 162 THR A O 1
ATOM 1266 N N . LEU A 1 163 ? -11.829 8.239 -6.575 1.00 89.62 163 LEU A N 1
ATOM 1267 C CA . LEU A 1 163 ? -10.733 7.325 -6.264 1.00 89.62 163 LEU A CA 1
ATOM 1268 C C . LEU A 1 163 ? -11.186 5.859 -6.178 1.00 89.62 163 LEU A C 1
ATOM 1270 O O . LEU A 1 163 ? -10.503 4.978 -6.697 1.00 89.62 163 LEU A O 1
ATOM 1274 N N . VAL A 1 164 ? -12.348 5.575 -5.575 1.00 89.94 164 VAL A N 1
ATOM 1275 C CA . VAL A 1 164 ? -12.895 4.202 -5.506 1.00 89.94 164 VAL A CA 1
ATOM 1276 C C . VAL A 1 164 ? -13.163 3.662 -6.905 1.00 89.94 164 VAL A C 1
ATOM 1278 O O . VAL A 1 164 ? -12.786 2.531 -7.210 1.00 89.94 164 VAL A O 1
ATOM 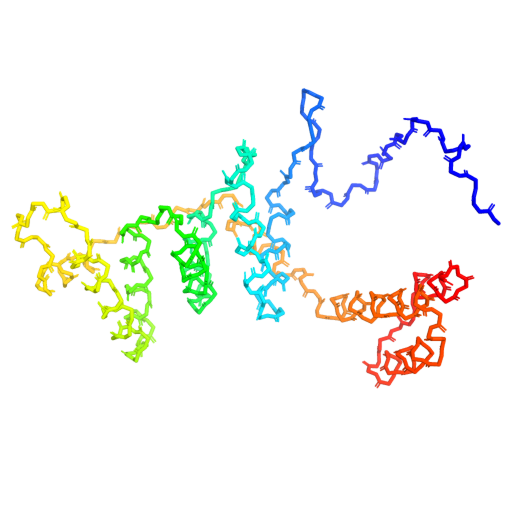1281 N N . ALA A 1 165 ? -13.771 4.471 -7.776 1.00 90.38 165 ALA A N 1
ATOM 1282 C CA . ALA A 1 165 ? -14.018 4.077 -9.160 1.00 90.38 165 ALA A CA 1
ATOM 1283 C C . ALA A 1 165 ? -12.703 3.782 -9.905 1.00 90.38 165 ALA A C 1
ATOM 1285 O O . ALA A 1 165 ? -12.587 2.737 -10.547 1.00 90.38 165 ALA A O 1
ATOM 1286 N N . ALA A 1 166 ? -11.694 4.647 -9.747 1.00 91.69 166 ALA A N 1
ATOM 1287 C CA . ALA A 1 166 ? -10.372 4.448 -10.337 1.00 91.69 166 ALA A CA 1
ATOM 1288 C C . ALA A 1 166 ? -9.681 3.177 -9.813 1.00 91.69 166 ALA A C 1
ATOM 1290 O O . ALA A 1 166 ? -9.066 2.449 -10.586 1.00 91.69 166 ALA A O 1
ATOM 1291 N N . LEU A 1 167 ? -9.804 2.865 -8.520 1.00 92.75 167 LEU A N 1
ATOM 1292 C CA . LEU A 1 167 ? -9.271 1.626 -7.948 1.00 92.75 167 LEU A CA 1
ATOM 1293 C C . LEU A 1 167 ? -9.952 0.386 -8.511 1.00 92.75 167 LEU A C 1
ATOM 1295 O O . LEU A 1 167 ? -9.265 -0.570 -8.857 1.00 92.75 167 LEU A O 1
ATOM 1299 N N . VAL A 1 168 ? -11.282 0.387 -8.608 1.00 91.69 168 VAL A N 1
ATOM 1300 C CA . VAL A 1 168 ? -12.030 -0.744 -9.175 1.00 91.69 168 VAL A CA 1
ATOM 1301 C C . VAL A 1 168 ? -11.609 -0.996 -10.624 1.00 91.69 168 VAL A C 1
ATOM 1303 O O . VAL A 1 168 ? -11.363 -2.146 -10.992 1.00 91.69 168 VAL A O 1
ATOM 1306 N N . GLU A 1 169 ? -11.463 0.064 -11.423 1.00 91.19 169 GLU A N 1
ATOM 1307 C CA . GLU A 1 169 ? -10.973 -0.025 -12.803 1.00 91.19 169 GLU A CA 1
ATOM 1308 C C . GLU A 1 169 ? -9.536 -0.571 -12.855 1.00 91.19 169 GLU A C 1
ATOM 1310 O O . GLU A 1 169 ? -9.257 -1.559 -13.536 1.00 91.19 169 GLU A O 1
ATOM 1315 N N . GLU A 1 170 ? -8.618 0.020 -12.087 1.00 90.50 170 GLU A N 1
ATOM 1316 C CA . GLU A 1 170 ? -7.199 -0.345 -12.118 1.00 90.50 170 GLU A CA 1
ATOM 1317 C C . GLU A 1 170 ? -6.917 -1.736 -11.530 1.00 90.50 170 GLU A C 1
ATOM 1319 O O . GLU A 1 170 ? -5.992 -2.409 -11.982 1.00 90.50 170 GLU A O 1
ATOM 1324 N N . ILE A 1 171 ? -7.729 -2.232 -10.588 1.00 90.12 171 ILE A N 1
ATOM 1325 C CA . ILE A 1 171 ? -7.653 -3.629 -10.122 1.00 90.12 171 ILE A CA 1
ATOM 1326 C C . ILE A 1 171 ? -7.948 -4.598 -11.267 1.00 90.12 171 ILE A C 1
ATOM 1328 O O . ILE A 1 171 ? -7.268 -5.619 -11.377 1.00 90.12 171 ILE A O 1
ATOM 1332 N N . GLY A 1 172 ? -8.921 -4.283 -12.128 1.00 86.44 172 GLY A N 1
ATOM 1333 C CA . GLY A 1 172 ? -9.238 -5.089 -13.311 1.00 86.44 172 GLY A CA 1
ATOM 1334 C C . GLY A 1 172 ? -8.094 -5.145 -14.327 1.00 86.44 172 GLY A C 1
ATOM 1335 O O . GLY A 1 172 ? -7.966 -6.122 -15.064 1.00 86.44 172 GLY A O 1
ATOM 1336 N N . HIS A 1 173 ? -7.233 -4.127 -14.334 1.00 83.19 173 HIS A N 1
ATOM 1337 C CA . HIS A 1 173 ? -6.061 -4.033 -15.205 1.00 83.19 173 HIS A CA 1
ATOM 1338 C C . HIS A 1 173 ? -4.744 -4.416 -14.519 1.00 83.19 173 HIS A C 1
ATOM 1340 O O . HIS A 1 173 ? -3.694 -4.413 -15.167 1.00 83.19 173 HIS A O 1
ATOM 1346 N N . TYR A 1 174 ? -4.768 -4.755 -13.229 1.00 81.50 174 TYR A N 1
ATOM 1347 C CA . TYR A 1 174 ? -3.560 -5.105 -12.497 1.00 81.50 174 TYR A CA 1
ATOM 1348 C C . TYR A 1 174 ? -2.997 -6.441 -12.987 1.00 81.50 174 TYR A C 1
ATOM 1350 O O . TYR A 1 174 ? -3.612 -7.496 -12.830 1.00 81.50 174 TYR A O 1
ATOM 1358 N N . ASN A 1 175 ? -1.780 -6.396 -13.524 1.00 79.75 175 ASN A N 1
ATOM 1359 C CA . ASN A 1 175 ? -1.039 -7.572 -13.950 1.00 79.75 175 ASN A CA 1
ATOM 1360 C C . ASN A 1 175 ? 0.142 -7.828 -12.992 1.00 79.75 175 ASN A C 1
ATOM 1362 O O . ASN A 1 175 ? 1.123 -7.077 -13.015 1.00 79.75 175 ASN A O 1
ATOM 1366 N N . PRO A 1 176 ? 0.102 -8.903 -12.180 1.00 73.00 176 PRO A N 1
ATOM 1367 C CA . PRO A 1 176 ? 1.212 -9.276 -11.304 1.00 73.00 176 PRO A CA 1
ATOM 1368 C C . PRO A 1 176 ? 2.532 -9.473 -12.062 1.00 73.00 176 PRO A C 1
ATOM 1370 O O . PRO A 1 176 ? 3.596 -9.177 -11.525 1.00 73.00 176 PRO A O 1
ATOM 1373 N N . GLY A 1 177 ? 2.471 -9.930 -13.319 1.00 76.06 177 GLY A N 1
ATOM 1374 C CA . GLY A 1 177 ? 3.649 -10.119 -14.164 1.00 76.06 177 GLY A CA 1
ATOM 1375 C C . GLY A 1 177 ? 4.359 -8.809 -14.507 1.00 76.06 177 GLY A C 1
ATOM 1376 O O . GLY A 1 177 ? 5.589 -8.776 -14.545 1.00 76.06 177 GLY A O 1
ATOM 1377 N N . ASP A 1 178 ? 3.616 -7.714 -14.686 1.00 77.94 178 ASP A N 1
ATOM 1378 C CA . ASP A 1 178 ? 4.199 -6.397 -14.974 1.00 77.94 178 ASP A CA 1
ATOM 1379 C C . ASP A 1 178 ? 4.877 -5.811 -13.732 1.00 77.94 178 ASP A C 1
ATOM 1381 O O . ASP A 1 178 ? 5.962 -5.236 -13.822 1.00 77.94 178 ASP A O 1
ATOM 1385 N N . HIS A 1 179 ? 4.277 -6.015 -12.555 1.00 76.44 179 HIS A N 1
ATOM 1386 C CA . HIS A 1 179 ? 4.886 -5.629 -11.284 1.00 76.44 179 HIS A CA 1
ATOM 1387 C C . HIS A 1 179 ? 6.194 -6.390 -11.036 1.00 76.44 179 HIS A C 1
ATOM 1389 O O . HIS A 1 179 ? 7.227 -5.779 -10.776 1.00 76.44 179 HIS A O 1
ATOM 1395 N N . LEU A 1 180 ? 6.176 -7.709 -11.217 1.00 81.94 180 LEU A N 1
ATOM 1396 C CA . LEU A 1 180 ? 7.352 -8.556 -11.041 1.00 81.94 180 LEU A CA 1
ATOM 1397 C C . LEU A 1 180 ? 8.454 -8.191 -12.056 1.00 81.94 180 LEU A C 1
ATOM 1399 O O . LEU A 1 180 ? 9.629 -8.092 -11.708 1.00 81.94 180 LEU A O 1
ATOM 1403 N N . THR A 1 181 ? 8.070 -7.874 -13.300 1.00 86.69 181 THR A N 1
ATOM 1404 C CA . THR A 1 181 ? 8.975 -7.330 -14.329 1.00 86.69 181 THR A CA 1
ATOM 1405 C C . THR A 1 181 ? 9.647 -6.033 -13.874 1.00 86.69 181 THR A C 1
ATOM 1407 O O . THR A 1 181 ? 10.847 -5.849 -14.096 1.00 86.69 181 THR A O 1
ATOM 1410 N N . LEU A 1 182 ? 8.897 -5.122 -13.252 1.00 84.00 182 LEU A N 1
ATOM 1411 C CA . LEU A 1 182 ? 9.431 -3.870 -12.717 1.00 84.00 182 LEU A CA 1
ATOM 1412 C C . LEU A 1 182 ? 10.428 -4.124 -11.578 1.00 84.00 182 LEU A C 1
ATOM 1414 O O . LEU A 1 182 ? 11.506 -3.531 -11.588 1.00 84.00 182 LEU A O 1
ATOM 1418 N N . GLU A 1 183 ? 10.106 -5.010 -10.634 1.00 86.00 183 GLU A N 1
ATOM 1419 C CA . GLU A 1 183 ? 10.991 -5.340 -9.508 1.00 86.00 183 GLU A CA 1
ATOM 1420 C C . GLU A 1 183 ? 12.332 -5.900 -9.983 1.00 86.00 183 GLU A C 1
ATOM 1422 O O . GLU A 1 183 ? 13.385 -5.379 -9.606 1.00 86.00 183 GLU A O 1
ATOM 1427 N N . PHE A 1 184 ? 12.305 -6.885 -10.887 1.00 90.88 184 PHE A N 1
ATOM 1428 C CA . PHE A 1 184 ? 13.527 -7.423 -11.485 1.00 90.88 184 PHE A CA 1
ATOM 1429 C C . PHE A 1 184 ? 14.341 -6.327 -12.176 1.00 90.88 184 PHE A C 1
ATOM 1431 O O . PHE A 1 184 ? 15.545 -6.213 -11.942 1.00 90.88 184 PHE A O 1
ATOM 1438 N N . ASN A 1 185 ? 13.695 -5.474 -12.976 1.00 90.44 185 ASN A N 1
ATOM 1439 C CA . ASN A 1 185 ? 14.381 -4.386 -13.673 1.00 90.44 185 ASN A CA 1
ATOM 1440 C C . ASN A 1 185 ? 15.005 -3.359 -12.719 1.00 90.44 185 ASN A C 1
ATOM 1442 O O . ASN A 1 185 ? 16.099 -2.868 -13.008 1.00 90.44 185 ASN A O 1
ATOM 1446 N N . ASN A 1 186 ? 14.361 -3.066 -11.587 1.00 89.69 186 ASN A N 1
ATOM 1447 C CA . ASN A 1 186 ? 14.901 -2.180 -10.556 1.00 89.69 186 ASN A CA 1
ATOM 1448 C C . ASN A 1 186 ? 16.110 -2.801 -9.843 1.00 89.69 186 ASN A C 1
ATOM 1450 O O . ASN A 1 186 ? 17.117 -2.118 -9.653 1.00 89.69 186 ASN A O 1
ATOM 1454 N N . SER A 1 187 ? 16.056 -4.092 -9.498 1.00 93.25 187 SER A N 1
ATOM 1455 C CA . SER A 1 187 ? 17.202 -4.807 -8.919 1.00 93.25 187 SER A CA 1
ATOM 1456 C C . SER A 1 187 ? 18.387 -4.856 -9.884 1.00 93.25 187 SER A C 1
ATOM 1458 O O . SER A 1 187 ? 19.520 -4.600 -9.481 1.00 93.25 187 SER A O 1
ATOM 1460 N N . ILE A 1 188 ? 18.131 -5.111 -11.169 1.00 94.00 188 ILE A N 1
ATOM 1461 C CA . ILE A 1 188 ? 19.167 -5.113 -12.210 1.00 94.00 188 ILE A CA 1
ATOM 1462 C C . ILE A 1 188 ? 19.802 -3.725 -12.321 1.00 94.00 188 ILE A C 1
ATOM 1464 O O . ILE A 1 188 ? 21.022 -3.618 -12.271 1.00 94.00 188 ILE A O 1
ATOM 1468 N N . LEU A 1 189 ? 18.997 -2.655 -12.378 1.00 92.56 189 LEU A N 1
ATOM 1469 C CA . LEU A 1 189 ? 19.507 -1.279 -12.396 1.00 92.56 189 LEU A CA 1
ATOM 1470 C C . LEU A 1 189 ? 20.394 -0.975 -11.186 1.00 92.56 189 LEU A C 1
ATOM 1472 O O . LEU A 1 189 ? 21.448 -0.356 -11.340 1.00 92.56 189 LEU A O 1
ATOM 1476 N N . PHE A 1 190 ? 19.959 -1.382 -9.992 1.00 94.25 190 PHE A N 1
ATOM 1477 C CA . PHE A 1 190 ? 20.711 -1.188 -8.757 1.00 94.25 190 PHE A CA 1
ATOM 1478 C C . PHE A 1 190 ? 22.081 -1.872 -8.827 1.00 94.25 190 PHE A C 1
ATOM 1480 O O . PHE A 1 190 ? 23.101 -1.210 -8.631 1.00 94.25 190 PHE A O 1
ATOM 1487 N N . PHE A 1 191 ? 22.117 -3.165 -9.162 1.00 96.56 191 PHE A N 1
ATOM 1488 C CA . PHE A 1 191 ? 23.366 -3.922 -9.231 1.00 96.56 191 PHE A CA 1
ATOM 1489 C C . PHE A 1 191 ? 24.296 -3.416 -10.332 1.00 96.56 191 PHE A C 1
ATOM 1491 O O . PHE A 1 191 ? 25.495 -3.270 -10.087 1.00 96.56 191 PHE A O 1
ATOM 1498 N N . SER A 1 192 ? 23.759 -3.075 -11.507 1.00 93.12 192 SER A N 1
ATOM 1499 C CA . SER A 1 192 ? 24.552 -2.489 -12.589 1.00 93.12 192 SER A CA 1
ATOM 1500 C C . SER A 1 192 ? 25.204 -1.176 -12.139 1.00 93.12 192 SER A C 1
ATOM 1502 O O . SER A 1 192 ? 26.429 -1.073 -12.186 1.00 93.12 192 SER A O 1
ATOM 1504 N N . LYS A 1 193 ? 24.436 -0.250 -11.540 1.00 92.94 193 LYS A N 1
ATOM 1505 C CA . LYS A 1 193 ? 24.969 1.014 -10.992 1.00 92.94 193 LYS A CA 1
ATOM 1506 C C . LYS A 1 193 ? 25.992 0.821 -9.873 1.00 92.94 193 LYS A C 1
ATOM 1508 O O . LYS A 1 193 ? 26.904 1.634 -9.721 1.00 92.94 193 LYS A O 1
ATOM 1513 N N . ALA A 1 194 ? 25.851 -0.242 -9.085 1.00 94.44 194 ALA A N 1
ATOM 1514 C CA . ALA A 1 194 ? 26.795 -0.609 -8.033 1.00 94.44 194 ALA A CA 1
ATOM 1515 C C . ALA A 1 194 ? 28.049 -1.339 -8.560 1.00 94.44 194 ALA A C 1
ATOM 1517 O O . ALA A 1 194 ? 28.911 -1.709 -7.765 1.00 94.44 194 ALA A O 1
ATOM 1518 N N . LYS A 1 195 ? 28.178 -1.544 -9.883 1.00 93.06 195 LYS A N 1
ATOM 1519 C CA . LYS A 1 195 ? 29.231 -2.346 -10.542 1.00 93.06 195 LYS A CA 1
ATOM 1520 C C . LYS A 1 195 ? 29.254 -3.820 -10.112 1.00 93.06 195 LYS A C 1
ATOM 1522 O O . LYS A 1 195 ? 30.269 -4.499 -10.254 1.00 93.06 195 LYS A O 1
ATOM 1527 N N . MET A 1 196 ? 28.123 -4.329 -9.632 1.00 96.44 196 MET A N 1
ATOM 1528 C CA . MET A 1 196 ? 27.912 -5.718 -9.223 1.00 96.44 196 MET A CA 1
ATOM 1529 C C . MET A 1 196 ? 27.325 -6.517 -10.395 1.00 96.44 196 MET A C 1
ATOM 1531 O O . MET A 1 196 ? 26.174 -6.947 -10.373 1.00 96.44 196 MET A O 1
ATOM 1535 N N . MET A 1 197 ? 28.095 -6.660 -11.480 1.00 94.69 197 MET A N 1
ATOM 1536 C CA . MET A 1 197 ? 27.559 -7.203 -12.738 1.00 94.69 197 MET A CA 1
ATOM 1537 C C . MET A 1 197 ? 27.163 -8.685 -12.640 1.00 94.69 197 MET A C 1
ATOM 1539 O O . MET A 1 197 ? 26.213 -9.106 -13.293 1.00 94.69 197 MET A O 1
ATOM 1543 N N . GLU A 1 198 ? 27.835 -9.462 -11.789 1.00 95.69 198 GLU A N 1
ATOM 1544 C CA . GLU A 1 198 ? 27.464 -10.860 -11.541 1.00 95.69 198 GLU A CA 1
ATOM 1545 C C . GLU A 1 198 ? 26.060 -10.957 -10.922 1.00 95.69 198 GLU A C 1
ATOM 1547 O O . GLU A 1 198 ? 25.215 -11.716 -11.395 1.00 95.69 198 GLU A O 1
ATOM 1552 N N . ASP A 1 199 ? 25.762 -10.113 -9.929 1.00 97.00 199 ASP A N 1
ATOM 1553 C CA . ASP A 1 199 ? 24.445 -10.049 -9.291 1.00 97.00 199 ASP A CA 1
ATOM 1554 C C . ASP A 1 199 ? 23.360 -9.548 -10.258 1.00 97.00 199 ASP A C 1
ATOM 1556 O O . ASP A 1 199 ? 22.240 -10.072 -10.270 1.00 97.00 199 ASP A O 1
ATOM 1560 N N . ALA A 1 200 ? 23.690 -8.587 -11.129 1.00 95.50 200 ALA A N 1
ATOM 1561 C CA . ALA A 1 200 ? 22.787 -8.109 -12.179 1.00 95.50 200 ALA A CA 1
ATOM 1562 C C . ALA A 1 200 ? 22.426 -9.226 -13.180 1.00 95.50 200 ALA A C 1
ATOM 1564 O O . ALA A 1 200 ? 21.250 -9.419 -13.512 1.00 95.50 200 ALA A O 1
ATOM 1565 N N . LEU A 1 201 ? 23.415 -10.007 -13.628 1.00 95.38 201 LEU A N 1
ATOM 1566 C CA . LEU A 1 201 ? 23.213 -11.136 -14.543 1.00 95.38 201 LEU A CA 1
ATOM 1567 C C . LEU A 1 201 ? 22.475 -12.300 -13.870 1.00 95.38 201 LEU A C 1
ATOM 1569 O O . LEU A 1 201 ? 21.556 -12.870 -14.463 1.00 95.38 201 LEU A O 1
ATOM 1573 N N . CYS A 1 202 ? 22.805 -12.608 -12.613 1.00 96.69 202 CYS A N 1
ATOM 1574 C CA . CYS A 1 202 ? 22.079 -13.585 -11.802 1.00 96.69 202 CYS A CA 1
ATOM 1575 C C . CYS A 1 202 ? 20.597 -13.199 -11.671 1.00 96.69 202 CYS A C 1
ATOM 1577 O O . CYS A 1 202 ? 19.703 -14.032 -11.838 1.00 96.69 202 CYS A O 1
ATOM 1579 N N . THR A 1 203 ? 20.317 -11.910 -11.472 1.00 95.62 203 THR A N 1
ATOM 1580 C CA . THR A 1 203 ? 18.950 -11.382 -11.408 1.00 95.62 203 THR A CA 1
ATOM 1581 C C . THR A 1 203 ? 18.210 -11.531 -12.746 1.00 95.62 203 THR A C 1
ATOM 1583 O O . THR A 1 203 ? 17.048 -11.937 -12.748 1.00 95.62 203 THR A O 1
ATOM 1586 N N . CYS A 1 204 ? 18.873 -11.319 -13.890 1.00 93.31 204 CYS A N 1
ATOM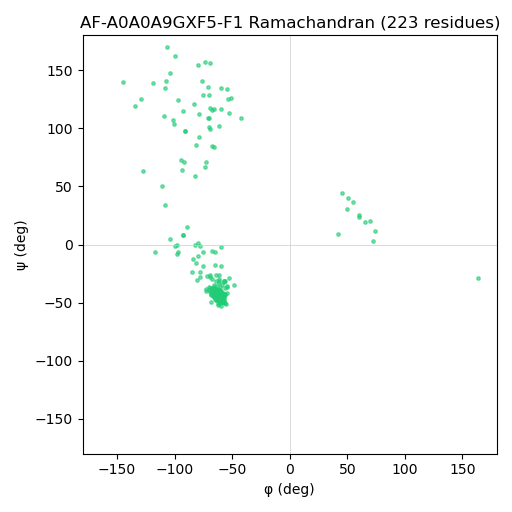 1587 C CA . CYS A 1 204 ? 18.291 -11.588 -15.216 1.00 93.31 204 CYS A CA 1
ATOM 1588 C C . CYS A 1 204 ? 17.951 -13.065 -15.421 1.00 93.31 204 CYS A C 1
ATOM 1590 O O . CYS A 1 204 ? 16.904 -13.399 -15.979 1.00 93.31 204 CYS A O 1
ATOM 1592 N N . LYS A 1 205 ? 18.826 -13.961 -14.956 1.00 94.56 205 LYS A N 1
ATOM 1593 C CA . LYS A 1 205 ? 18.582 -15.401 -15.023 1.00 94.56 205 LYS A CA 1
ATOM 1594 C C . LYS A 1 205 ? 17.342 -15.780 -14.211 1.00 94.56 205 LYS A C 1
ATOM 1596 O O . LYS A 1 205 ? 16.458 -16.449 -14.738 1.00 94.56 205 LYS A O 1
ATOM 1601 N N . ARG A 1 206 ? 17.239 -15.279 -12.975 1.00 94.31 206 ARG A N 1
ATOM 1602 C CA . ARG A 1 206 ? 16.073 -15.484 -12.097 1.00 94.31 206 ARG A CA 1
ATOM 1603 C C . ARG A 1 206 ? 14.776 -14.954 -12.711 1.00 94.31 206 ARG A C 1
ATOM 1605 O O . ARG A 1 206 ? 13.749 -15.616 -12.606 1.00 94.31 206 ARG A O 1
ATOM 1612 N N . MET A 1 207 ? 14.827 -13.798 -13.375 1.00 92.75 207 MET A N 1
ATOM 1613 C CA . MET A 1 207 ? 13.686 -13.231 -14.103 1.00 92.75 207 MET A CA 1
ATOM 1614 C C . MET A 1 207 ? 13.172 -14.213 -15.171 1.00 92.75 207 MET A C 1
ATOM 1616 O O . MET A 1 207 ? 11.979 -14.510 -15.220 1.00 92.75 207 MET A O 1
ATOM 1620 N N . GLY A 1 208 ? 14.079 -14.802 -15.960 1.00 89.38 208 GLY A N 1
ATOM 1621 C CA . GLY A 1 208 ? 13.737 -15.828 -16.952 1.00 89.38 208 GLY A CA 1
ATOM 1622 C C . GLY A 1 208 ? 13.232 -17.141 -16.341 1.00 89.38 208 GLY A C 1
ATOM 1623 O O . GLY A 1 208 ? 12.267 -17.713 -16.843 1.00 89.38 208 GLY A O 1
ATOM 1624 N N . GLU A 1 209 ? 13.828 -17.598 -15.234 1.00 92.31 209 GLU A N 1
ATOM 1625 C CA . GLU A 1 209 ? 13.394 -18.797 -14.492 1.00 92.31 209 GLU A CA 1
ATOM 1626 C C . GLU A 1 209 ? 11.960 -18.659 -13.940 1.00 92.31 209 GLU A C 1
ATOM 1628 O O . GLU A 1 209 ? 11.258 -19.657 -13.791 1.00 92.31 209 GLU A O 1
ATOM 1633 N N . GLN A 1 210 ? 11.490 -17.429 -13.700 1.00 88.12 210 GLN A N 1
ATOM 1634 C CA . GLN A 1 210 ? 10.108 -17.131 -13.305 1.00 88.12 210 GLN A CA 1
ATOM 1635 C C . GLN A 1 210 ? 9.161 -16.888 -14.495 1.00 88.12 210 GLN A C 1
ATOM 1637 O O . GLN A 1 210 ? 8.049 -16.398 -14.310 1.00 88.12 210 GLN A O 1
ATOM 1642 N N . ASN A 1 211 ? 9.566 -17.256 -15.716 1.00 87.69 211 ASN A N 1
ATOM 1643 C CA . ASN A 1 211 ? 8.822 -17.040 -16.965 1.00 87.69 211 ASN A CA 1
ATOM 1644 C C . ASN A 1 211 ? 8.535 -15.562 -17.280 1.00 87.69 211 ASN A C 1
ATOM 1646 O O . ASN A 1 211 ? 7.591 -15.245 -18.006 1.00 87.69 211 ASN A O 1
ATOM 1650 N N . ILE A 1 212 ? 9.361 -14.649 -16.770 1.00 87.06 212 ILE A N 1
ATOM 1651 C CA . ILE A 1 212 ? 9.246 -13.223 -17.057 1.00 87.06 212 ILE A CA 1
ATOM 1652 C C . ILE A 1 212 ? 10.212 -12.882 -18.183 1.00 87.06 212 ILE A C 1
ATOM 1654 O O . ILE A 1 212 ? 11.417 -13.137 -18.118 1.00 87.06 212 ILE A O 1
ATOM 1658 N N . ARG A 1 213 ? 9.679 -12.292 -19.250 1.00 87.88 213 ARG A N 1
ATOM 1659 C CA . ARG A 1 213 ? 10.472 -11.945 -20.424 1.00 87.88 213 ARG A CA 1
ATOM 1660 C C . ARG A 1 213 ? 11.328 -10.710 -20.146 1.00 87.88 213 ARG A C 1
ATOM 1662 O O . ARG A 1 213 ? 10.806 -9.665 -19.771 1.00 87.88 213 ARG A O 1
ATOM 1669 N N . LEU A 1 214 ? 12.627 -10.820 -20.420 1.00 87.94 214 LEU A N 1
ATOM 1670 C CA . LEU A 1 214 ? 13.556 -9.686 -20.431 1.00 87.94 214 LEU A CA 1
ATOM 1671 C C . LEU A 1 214 ? 13.033 -8.588 -21.368 1.00 87.94 214 LEU A C 1
ATOM 1673 O O . LEU A 1 214 ? 12.618 -8.866 -22.500 1.00 87.94 214 LEU A O 1
ATOM 1677 N N . THR A 1 215 ? 13.060 -7.343 -20.907 1.00 88.69 215 THR A N 1
ATOM 1678 C CA . THR A 1 215 ? 12.541 -6.190 -21.651 1.00 88.69 215 THR A CA 1
ATOM 1679 C C . THR A 1 215 ? 13.681 -5.325 -22.184 1.00 88.69 215 THR A C 1
ATOM 1681 O O . THR A 1 215 ? 14.845 -5.494 -21.819 1.00 88.69 215 THR A O 1
ATOM 1684 N N . SER A 1 216 ? 13.360 -4.359 -23.047 1.00 85.12 216 SER A N 1
ATOM 1685 C CA . SER A 1 216 ? 14.327 -3.348 -23.499 1.00 85.12 216 SER A CA 1
ATOM 1686 C C . SER A 1 216 ? 14.985 -2.606 -22.327 1.00 85.12 216 SER A C 1
ATOM 1688 O O . SER A 1 216 ? 16.180 -2.322 -22.384 1.00 85.12 216 SER A O 1
ATOM 1690 N N . HIS A 1 217 ? 14.237 -2.355 -21.246 1.00 83.88 217 HIS A N 1
ATOM 1691 C CA . HIS A 1 217 ? 14.762 -1.763 -20.014 1.00 83.88 217 HIS A CA 1
ATOM 1692 C C . HIS A 1 217 ? 15.822 -2.650 -19.361 1.00 83.88 217 HIS A C 1
ATOM 1694 O O . HIS A 1 217 ? 16.873 -2.142 -18.977 1.00 83.88 217 HIS A O 1
ATOM 1700 N N . THR A 1 218 ? 15.598 -3.968 -19.312 1.00 88.81 218 THR A N 1
ATOM 1701 C CA . THR A 1 218 ? 16.566 -4.922 -18.759 1.00 88.81 218 THR A CA 1
ATOM 1702 C C . THR A 1 218 ? 17.927 -4.810 -19.445 1.00 88.81 218 THR A C 1
ATOM 1704 O O . THR A 1 218 ? 18.955 -4.634 -18.790 1.00 88.81 218 THR A O 1
ATOM 1707 N N . PHE A 1 219 ? 17.934 -4.861 -20.780 1.00 89.44 219 PHE A N 1
ATOM 1708 C CA . PHE A 1 219 ? 19.167 -4.755 -21.560 1.00 89.44 219 PHE A CA 1
ATOM 1709 C C . PHE A 1 219 ? 19.808 -3.371 -21.430 1.00 89.44 219 PHE A C 1
ATOM 1711 O O . PHE A 1 219 ? 21.029 -3.266 -21.327 1.00 89.44 219 PHE A O 1
ATOM 1718 N N . GLY A 1 220 ? 18.991 -2.314 -21.386 1.00 89.12 220 GLY A N 1
ATOM 1719 C CA . GLY A 1 220 ? 19.462 -0.950 -21.160 1.00 89.12 220 GLY A CA 1
ATOM 1720 C C . GLY A 1 220 ? 20.212 -0.800 -19.835 1.00 89.12 220 GLY A C 1
ATOM 1721 O O . GLY A 1 220 ? 21.294 -0.216 -19.819 1.00 89.12 220 GLY A O 1
ATOM 1722 N N . HIS A 1 221 ? 19.687 -1.367 -18.746 1.00 91.19 221 HIS A N 1
ATOM 1723 C CA . HIS A 1 221 ? 20.320 -1.317 -17.425 1.00 91.19 221 HIS A CA 1
ATOM 1724 C C . HIS A 1 221 ? 21.667 -2.051 -17.391 1.00 91.19 221 HIS A C 1
ATOM 1726 O O . HIS A 1 221 ? 22.623 -1.509 -16.850 1.00 91.19 221 HIS A O 1
ATOM 1732 N N . ILE A 1 222 ? 21.776 -3.224 -18.026 1.00 90.06 222 ILE A N 1
ATOM 1733 C CA . ILE A 1 222 ? 23.047 -3.967 -18.102 1.00 90.06 222 ILE A CA 1
ATOM 1734 C C . ILE A 1 222 ? 24.106 -3.207 -18.900 1.00 90.06 222 ILE A C 1
ATOM 1736 O O . ILE A 1 222 ? 25.269 -3.171 -18.508 1.00 90.06 222 ILE A O 1
ATOM 1740 N N . LEU A 1 223 ? 23.721 -2.636 -20.042 1.00 85.88 223 LEU A N 1
ATOM 1741 C CA . LEU A 1 223 ? 24.672 -2.000 -20.955 1.00 85.88 223 LEU A CA 1
ATOM 1742 C C . LEU A 1 223 ? 25.106 -0.604 -20.495 1.00 85.88 223 LEU A C 1
ATOM 1744 O O . LEU A 1 223 ? 26.190 -0.159 -20.867 1.00 85.88 223 LEU A O 1
ATOM 1748 N N . CYS A 1 224 ? 24.248 0.103 -19.754 1.00 77.50 224 CYS A N 1
ATOM 1749 C CA . CYS A 1 224 ? 24.445 1.516 -19.413 1.00 77.50 224 CYS A CA 1
ATOM 1750 C C . CYS A 1 224 ? 24.609 1.794 -17.911 1.00 77.50 224 CYS A C 1
ATOM 1752 O O . CYS A 1 224 ? 24.812 2.958 -17.557 1.00 77.50 224 CYS A O 1
ATOM 1754 N N . GLY A 1 225 ? 24.438 0.788 -17.051 1.00 65.25 225 GLY A N 1
ATOM 1755 C CA . GLY A 1 225 ? 24.560 0.916 -15.597 1.00 65.25 225 GLY A CA 1
ATOM 1756 C C . GLY A 1 225 ? 25.995 0.882 -15.100 1.00 65.25 225 GLY A C 1
ATOM 1757 O O . GLY A 1 225 ? 26.844 0.221 -15.739 1.00 65.25 225 GLY A O 1
#

Foldseek 3Di:
DDDPVPPPPPPPPPCVPDPVQWDQDPNDIAGDLLVVLVVLVLCLVVVNLVVVLVVVLVCVVVVPPDDDLLLSLLLCLVVLVLVSSVVSVVSCVVSVHDDDPVSLLSSLLSCVVVVVVVVNVVSLVVSVVVVVPPPPPPPPPQPDPVNSVVSSPDDDDSDPDPSNVSNVVVVVVDDPLVSLLVVLLVQLLVCLVVVVLVSNVVSVVVCVVVVRDQDPSSVCSNVPD

Mean predicted aligned error: 11.63 Å